Protein AF-A0A7S0GNH9-F1 (afdb_monomer)

Radius of gyration: 36.91 Å; Cα contacts (8 Å, |Δi|>4): 96; chains: 1; bounding box: 78×37×110 Å

Mean predicted aligned error: 8.33 Å

Foldseek 3Di:
DPDDDDDDDDDPDDDDDDDPDPDDDDDPDDDDPAQFPDDVVDGHCWGRDVPDIDGPDDDDDPDDDDPDDDDDPDDDDDPDDDDDPDDDDDPDDDDDPDDDDDPDPDDDDDDPDPDDDDDDDPPDDDDDDDDDDPAQFPDDPVCGRCWGVDPDPPDIDGPDDDDDPDDDDDPDPPDDDDDPDPDDDD

pLDDT: mean 91.94, std 5.38, range [63.66, 98.06]

Organism: Micromonas pusilla (NCBI:txid38833)

Secondary structure (DSSP, 8-state):
-PPPPP----SSS------SSS-----S----SSSEEEETTEEEEEEEETTEEEE-S----S----SS----SS----SS----SS----SS----SS-----STT------SSS------SSS----S----SSSEEEETTEEEEEE--SSTT--EESS----SS-----STT------SSS---

Sequence (186 aa):
TKPAAAITHSGGTSLSISSDGSGFVAVESVEFAGANIGISGDTNLMVLTSGVLTVDGKVASTTLETSGAATVATTLDVGGATNLTNTLDVSGATTLGSTVELLANAATVTHSGTTSLTISSTAGFVDVELVRFTDAKIGISGDPDMIDLGTTAGMVTVNGDLKATGDLTLTKPAAAITHSGATSLS

Solvent-accessible surface area (backbone atoms only — not comparable to full-atom values): 14165 Å² total; per-residue (Å²): 130,82,77,81,88,82,86,86,80,86,65,100,67,82,86,85,84,83,56,98,63,96,64,74,85,87,72,95,74,89,83,70,96,63,46,58,46,56,51,94,98,43,51,54,44,29,33,57,48,96,97,42,81,43,63,77,56,87,86,88,69,96,74,86,88,70,99,64,91,86,83,75,94,79,80,88,86,71,98,65,91,84,88,74,96,69,87,85,89,74,97,69,89,85,88,76,98,66,90,86,84,72,87,51,97,80,60,82,88,84,79,85,68,95,77,80,86,85,84,86,48,96,88,65,75,78,89,74,94,79,89,84,72,93,63,47,57,45,58,46,100,92,45,52,51,44,33,30,45,59,89,51,88,94,47,73,45,64,74,59,89,85,83,75,96,62,88,86,84,71,88,53,96,82,62,76,89,82,83,85,62,100,63,79,93,128

Structure (mmCIF, N/CA/C/O backbone):
data_AF-A0A7S0GNH9-F1
#
_entry.id   AF-A0A7S0GNH9-F1
#
loop_
_atom_site.group_PDB
_atom_site.id
_atom_site.type_symbol
_atom_site.label_atom_id
_atom_site.label_alt_id
_atom_site.label_comp_id
_atom_site.label_asym_id
_atom_site.label_entity_id
_atom_site.label_seq_id
_atom_site.pdbx_PDB_ins_code
_atom_site.Cartn_x
_atom_site.Cartn_y
_atom_site.Cartn_z
_atom_site.occupancy
_atom_site.B_iso_or_equiv
_atom_site.auth_seq_id
_atom_site.auth_comp_id
_atom_site.auth_asym_id
_atom_site.auth_atom_id
_atom_site.pdbx_PDB_model_num
ATOM 1 N N . THR A 1 1 ? -21.900 -23.050 56.129 1.00 63.66 1 THR A N 1
ATOM 2 C CA . THR A 1 1 ? -21.688 -21.730 55.498 1.00 63.66 1 THR A CA 1
ATOM 3 C C . THR A 1 1 ? -22.704 -20.769 56.078 1.00 63.66 1 THR A C 1
ATOM 5 O O . THR A 1 1 ? -23.854 -21.155 56.250 1.00 63.66 1 THR A O 1
ATOM 8 N N . LYS A 1 2 ? -22.296 -19.562 56.488 1.00 71.50 2 LYS A N 1
ATOM 9 C CA . LYS A 1 2 ? -23.263 -18.531 56.891 1.00 71.50 2 LYS A CA 1
ATOM 10 C C . LYS A 1 2 ? -24.043 -18.128 55.627 1.00 71.50 2 LYS A C 1
ATOM 12 O O . LYS A 1 2 ? -23.389 -17.933 54.603 1.00 71.50 2 LYS A O 1
ATOM 17 N N . PRO A 1 3 ? -25.383 -18.061 55.648 1.00 81.31 3 PRO A N 1
ATOM 18 C CA . PRO A 1 3 ? -26.147 -17.608 54.489 1.00 81.31 3 PRO A CA 1
ATOM 19 C C . PRO A 1 3 ? -25.706 -16.197 54.078 1.00 81.31 3 PRO A C 1
ATOM 21 O O . PRO A 1 3 ? -25.291 -15.404 54.929 1.00 81.31 3 PRO A O 1
ATOM 24 N N . ALA A 1 4 ? -25.778 -15.900 52.779 1.00 82.38 4 ALA A N 1
ATOM 25 C CA . ALA A 1 4 ? -25.508 -14.562 52.269 1.00 82.38 4 ALA A CA 1
ATOM 26 C C . ALA A 1 4 ? -26.434 -13.548 52.960 1.00 82.38 4 ALA A C 1
ATOM 28 O O . ALA A 1 4 ? -27.626 -13.808 53.144 1.00 82.38 4 ALA A O 1
ATOM 29 N N . ALA A 1 5 ? -25.890 -12.398 53.357 1.00 87.00 5 ALA A N 1
ATOM 30 C CA . ALA A 1 5 ? -26.719 -11.278 53.775 1.00 87.00 5 ALA A CA 1
ATOM 31 C C . ALA A 1 5 ? -27.439 -10.733 52.533 1.00 87.00 5 ALA A C 1
ATOM 33 O O . ALA A 1 5 ? -26.789 -10.424 51.537 1.00 87.00 5 ALA A O 1
ATOM 34 N N . ALA A 1 6 ? -28.767 -10.650 52.582 1.00 89.12 6 ALA A N 1
ATOM 35 C CA . ALA A 1 6 ? -29.571 -10.124 51.487 1.00 89.12 6 ALA A CA 1
ATOM 36 C C . ALA A 1 6 ? -29.917 -8.654 51.739 1.00 89.12 6 ALA A C 1
ATOM 38 O O . ALA A 1 6 ? -30.292 -8.273 52.849 1.00 89.12 6 ALA A O 1
ATOM 39 N N . ILE A 1 7 ? -29.834 -7.845 50.688 1.00 90.38 7 ILE A N 1
ATOM 40 C CA . ILE A 1 7 ? -30.388 -6.492 50.637 1.00 90.38 7 ILE A CA 1
ATOM 41 C C . ILE A 1 7 ? -31.513 -6.541 49.602 1.00 90.38 7 ILE A C 1
ATOM 43 O O . ILE A 1 7 ? -31.305 -7.012 48.487 1.00 90.38 7 ILE A O 1
ATOM 47 N N . THR A 1 8 ? -32.717 -6.101 49.964 1.00 90.19 8 THR A N 1
ATOM 48 C CA . THR A 1 8 ? -33.886 -6.114 49.070 1.00 90.19 8 THR A CA 1
ATOM 49 C C . THR A 1 8 ? -34.482 -4.716 48.989 1.00 90.19 8 THR A C 1
ATOM 51 O O . THR A 1 8 ? -34.781 -4.113 50.015 1.00 90.19 8 THR A O 1
ATOM 54 N N . HIS A 1 9 ? -34.670 -4.211 47.769 1.00 90.81 9 HIS A N 1
ATOM 55 C CA . HIS A 1 9 ? -35.368 -2.958 47.498 1.00 90.81 9 HIS A CA 1
ATOM 56 C C . HIS A 1 9 ? -36.641 -3.248 46.698 1.00 90.81 9 HIS A C 1
ATOM 58 O O . HIS A 1 9 ? -36.574 -3.843 45.626 1.00 90.81 9 HIS A O 1
ATOM 64 N N . SER A 1 10 ? -37.793 -2.827 47.219 1.00 92.75 10 SER A N 1
ATOM 65 C CA . SER A 1 10 ? -39.114 -3.024 46.604 1.00 92.75 10 SER A CA 1
ATOM 66 C C . SER A 1 10 ? -39.824 -1.709 46.258 1.00 92.75 10 SER A C 1
ATOM 68 O O . SER A 1 10 ? -41.004 -1.722 45.914 1.00 92.75 10 SER A O 1
ATOM 70 N N . GLY A 1 11 ? -39.145 -0.566 46.408 1.00 85.44 11 GLY A N 1
ATOM 71 C CA . GLY A 1 11 ? -39.682 0.741 46.031 1.00 85.44 11 GLY A CA 1
ATOM 72 C C . GLY A 1 11 ? -39.760 0.905 44.510 1.00 85.44 11 GLY A C 1
ATOM 73 O O . GLY A 1 11 ? -39.024 0.254 43.777 1.00 85.44 11 GLY A O 1
ATOM 74 N N . GLY A 1 12 ? -40.623 1.804 44.028 1.00 87.81 12 GLY A N 1
ATOM 75 C CA . GLY A 1 12 ? -40.810 2.068 42.589 1.00 87.81 12 GLY A CA 1
ATOM 76 C C . GLY A 1 12 ? -39.665 2.827 41.897 1.00 87.81 12 GLY A C 1
ATOM 77 O O . GLY A 1 12 ? -39.811 3.217 40.743 1.00 87.81 12 GLY A O 1
ATOM 78 N N . THR A 1 13 ? -38.558 3.077 42.600 1.00 86.62 13 THR A N 1
ATOM 79 C CA . THR A 1 13 ? -37.372 3.817 42.132 1.00 86.62 13 THR A CA 1
ATOM 80 C C . THR A 1 13 ? -36.110 2.942 42.213 1.00 86.62 13 THR A C 1
ATOM 82 O O . THR A 1 13 ? -36.195 1.722 42.339 1.00 86.62 13 THR A O 1
ATOM 85 N N . SER A 1 14 ? -34.922 3.547 42.156 1.00 87.44 14 SER A N 1
ATOM 86 C CA . SER A 1 14 ? -33.630 2.854 42.248 1.00 87.44 14 SER A CA 1
ATOM 87 C C . SER A 1 14 ? -33.202 2.567 43.693 1.00 87.44 14 SER A C 1
ATOM 89 O O . SER A 1 14 ? -33.485 3.356 44.594 1.00 87.44 14 SER A O 1
ATOM 91 N N . LEU A 1 15 ? -32.443 1.484 43.900 1.00 90.75 15 LEU A N 1
ATOM 92 C CA . LEU A 1 15 ? -31.616 1.309 45.097 1.00 90.75 15 LEU A CA 1
ATOM 93 C C . LEU A 1 15 ? -30.345 2.155 44.944 1.00 90.75 15 LEU A C 1
ATOM 95 O O . LEU A 1 15 ? -29.509 1.860 44.093 1.00 90.75 15 LEU A O 1
ATOM 99 N N . SER A 1 16 ? -30.194 3.187 45.769 1.00 88.62 16 SER A N 1
ATOM 100 C CA . SER A 1 16 ? -28.995 4.031 45.779 1.00 88.62 16 SER A CA 1
ATOM 101 C C . SER A 1 16 ? -27.996 3.542 46.825 1.00 88.62 16 SER A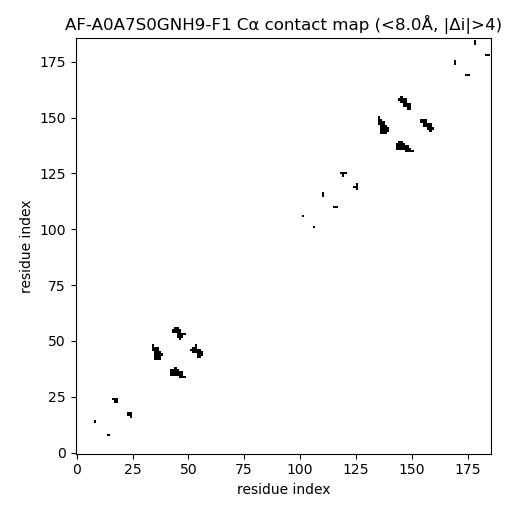 C 1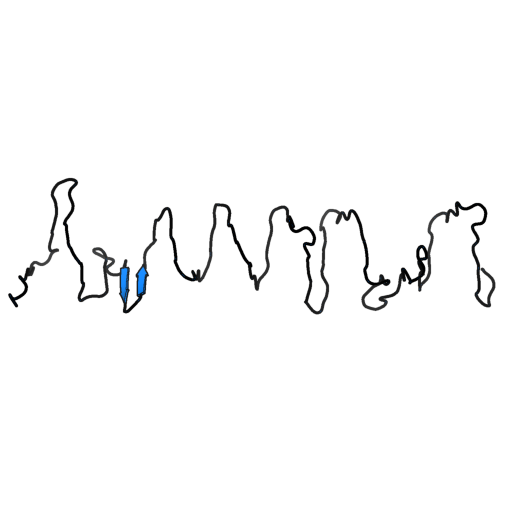
ATOM 103 O O . SER A 1 16 ? -28.330 3.436 48.004 1.00 88.62 16 SER A O 1
ATOM 105 N N . ILE A 1 17 ? -26.760 3.282 46.399 1.00 91.69 17 ILE A N 1
ATOM 106 C CA . ILE A 1 17 ? -25.613 2.999 47.270 1.00 91.69 17 ILE A CA 1
ATOM 107 C C . ILE A 1 17 ? -24.531 4.007 46.887 1.00 91.69 17 ILE A C 1
ATOM 109 O O . ILE A 1 17 ? -24.035 3.978 45.764 1.00 91.69 17 ILE A O 1
ATOM 113 N N . SER A 1 18 ? -24.202 4.931 47.788 1.00 91.31 18 SER A N 1
ATOM 114 C CA . SER A 1 18 ? -23.337 6.073 47.475 1.00 91.31 18 SER A CA 1
ATOM 115 C C . SER A 1 18 ? -22.344 6.380 48.592 1.00 91.31 18 SER A C 1
ATOM 117 O O . SER A 1 18 ? -22.653 6.202 49.768 1.00 91.31 18 SER A O 1
ATOM 119 N N . SER A 1 19 ? -21.183 6.915 48.208 1.00 92.81 19 SER A N 1
ATOM 120 C CA . SER A 1 19 ? -20.315 7.717 49.077 1.00 92.81 19 SER A CA 1
ATOM 121 C C . SER A 1 19 ? -20.619 9.196 48.809 1.00 92.81 19 SER A C 1
ATOM 123 O O . SER A 1 19 ? -20.814 9.579 47.660 1.00 92.81 19 SER A O 1
ATOM 125 N N . ASP A 1 20 ? -20.713 10.017 49.851 1.00 85.56 20 ASP A N 1
ATOM 126 C CA . ASP A 1 20 ? -21.167 11.417 49.815 1.00 85.56 20 ASP A CA 1
ATOM 127 C C . ASP A 1 20 ? -20.044 12.444 49.542 1.00 85.56 20 ASP A C 1
ATOM 129 O O . ASP A 1 20 ? -20.229 13.645 49.741 1.00 85.56 20 ASP A O 1
ATOM 133 N N . GLY A 1 21 ? -18.889 11.994 49.039 1.00 85.94 21 GLY A N 1
ATOM 134 C CA . GLY A 1 21 ? -17.726 12.835 48.735 1.00 85.94 21 GLY A CA 1
ATOM 135 C C . GLY A 1 21 ? -16.883 12.301 47.571 1.00 85.94 21 GLY A C 1
ATOM 136 O O . GLY A 1 21 ? -17.404 11.687 46.648 1.00 85.94 21 GLY A O 1
ATOM 137 N N . SER A 1 22 ? -15.559 12.502 47.609 1.00 87.62 22 SER A N 1
ATOM 138 C CA . SER A 1 22 ? -14.612 11.992 46.593 1.00 87.62 22 SER A CA 1
ATOM 139 C C . SER A 1 22 ? -14.227 10.511 46.773 1.00 87.62 22 SER A C 1
ATOM 141 O O . SER A 1 22 ? -13.237 10.058 46.200 1.00 87.62 22 SER A O 1
ATOM 143 N N . GLY A 1 23 ? -14.949 9.779 47.627 1.00 90.38 23 GLY A N 1
ATOM 144 C CA . GLY A 1 23 ? -14.724 8.362 47.915 1.00 90.38 23 GLY A CA 1
ATOM 145 C C . GLY A 1 23 ? -15.357 7.424 46.883 1.00 90.38 23 GLY A C 1
ATOM 146 O O . GLY A 1 23 ? -15.980 7.854 45.915 1.00 90.38 23 GLY A O 1
ATOM 147 N N . PHE A 1 24 ? -15.213 6.117 47.102 1.00 92.06 24 PHE A N 1
ATOM 148 C CA . PHE A 1 24 ? -15.783 5.070 46.251 1.00 92.06 24 PHE A CA 1
ATOM 149 C C . PHE A 1 24 ? -16.495 4.003 47.088 1.00 92.06 24 PHE A C 1
ATOM 151 O O . PHE A 1 24 ? -16.201 3.814 48.269 1.00 92.06 24 PHE A O 1
ATOM 158 N N . VAL A 1 25 ? -17.427 3.281 46.463 1.00 94.50 25 VAL A N 1
ATOM 159 C CA . VAL A 1 25 ? -18.000 2.057 47.034 1.00 94.50 25 VAL A CA 1
ATOM 160 C C . VAL A 1 25 ? -17.035 0.913 46.726 1.00 94.50 25 VAL A C 1
ATOM 162 O O . VAL A 1 25 ? -16.925 0.484 45.581 1.00 94.50 25 VAL A O 1
ATOM 165 N N . ALA A 1 26 ? -16.298 0.450 47.734 1.00 93.31 26 ALA A N 1
ATOM 166 C CA . ALA A 1 26 ? -15.366 -0.664 47.582 1.00 93.31 26 ALA A CA 1
ATOM 167 C C . ALA A 1 26 ? -16.118 -2.003 47.547 1.00 93.31 26 ALA A C 1
ATOM 169 O O . ALA A 1 26 ? -16.919 -2.292 48.438 1.00 93.31 26 ALA A O 1
ATOM 170 N N . VAL A 1 27 ? -15.832 -2.829 46.542 1.00 94.38 27 VAL A N 1
ATOM 171 C CA . VAL 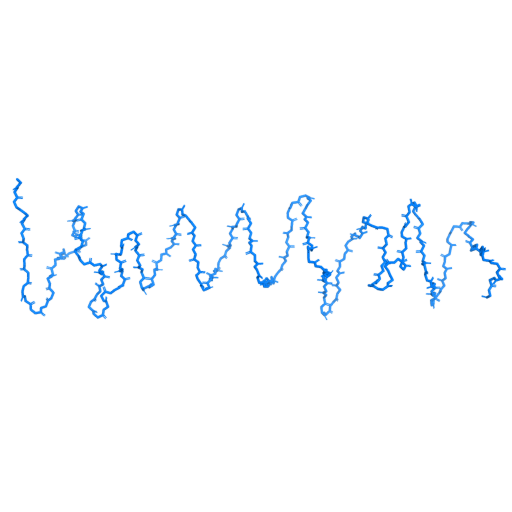A 1 27 ? -16.375 -4.183 46.380 1.00 94.38 27 VAL A CA 1
ATOM 172 C C . VAL A 1 27 ? -15.254 -5.115 45.930 1.00 94.38 27 VAL A C 1
ATOM 174 O O . VAL A 1 27 ? -14.460 -4.745 45.072 1.00 94.38 27 VAL A O 1
ATOM 177 N N . GLU A 1 28 ? -15.175 -6.307 46.521 1.00 94.69 28 GLU A N 1
ATOM 178 C CA . GLU A 1 28 ? -14.128 -7.288 46.192 1.00 94.69 28 GLU A CA 1
ATOM 179 C C . GLU A 1 28 ? -14.340 -7.875 44.793 1.00 94.69 28 GLU A C 1
ATOM 181 O O . GLU A 1 28 ? -13.439 -7.948 43.964 1.00 94.69 28 GLU A O 1
ATOM 186 N N . SER A 1 29 ? -15.564 -8.314 44.520 1.00 92.38 29 SER A N 1
ATOM 187 C CA . SER A 1 29 ? -15.962 -8.876 43.238 1.00 92.38 29 SER A CA 1
ATOM 188 C C . SER A 1 29 ? -17.409 -8.512 42.973 1.00 92.38 29 SER A C 1
ATOM 190 O O . SER A 1 29 ? -18.233 -8.484 43.890 1.00 92.38 29 SER A O 1
ATOM 192 N N . VAL A 1 30 ? -17.704 -8.221 41.711 1.00 91.81 30 VAL A N 1
ATOM 193 C CA . VAL A 1 30 ? -19.057 -7.936 41.251 1.00 91.81 30 VAL A CA 1
ATOM 194 C C . VAL A 1 30 ? -19.478 -9.070 40.337 1.00 91.81 30 VAL A C 1
ATOM 196 O O . VAL A 1 30 ? -18.839 -9.326 39.321 1.00 91.81 30 VAL A O 1
ATOM 199 N N . GLU A 1 31 ? -20.558 -9.739 40.711 1.00 90.56 31 GLU A N 1
ATOM 200 C CA . GLU A 1 31 ? -21.196 -10.771 39.908 1.00 90.56 31 GLU A CA 1
ATOM 201 C C . GLU A 1 31 ? -22.653 -10.367 39.699 1.00 90.56 31 GLU A C 1
ATOM 203 O O . GLU A 1 31 ? -23.375 -10.064 40.653 1.00 90.56 31 GLU A O 1
ATOM 208 N N . PHE A 1 32 ? -23.076 -10.331 38.440 1.00 89.12 32 PHE A N 1
ATOM 209 C CA . PHE A 1 32 ? -24.450 -10.032 38.070 1.00 89.12 32 PHE A CA 1
ATOM 210 C C . PHE A 1 32 ? -25.140 -11.322 37.634 1.00 89.12 32 PHE A C 1
ATOM 212 O O . PHE A 1 32 ? -24.602 -12.084 36.838 1.00 89.12 32 PHE A O 1
ATOM 219 N N . ALA A 1 33 ? -26.360 -11.548 38.123 1.00 87.50 33 ALA A N 1
ATOM 220 C CA . ALA A 1 33 ? -27.209 -12.622 37.604 1.00 87.50 33 ALA A CA 1
ATOM 221 C C . ALA A 1 33 ? -27.772 -12.288 36.208 1.00 87.50 33 ALA A C 1
ATOM 223 O O . ALA A 1 33 ? -28.089 -13.185 35.431 1.00 87.50 33 ALA A O 1
ATOM 224 N N . GLY A 1 34 ? -27.920 -10.994 35.904 1.00 90.94 34 GLY A N 1
ATOM 225 C CA . GLY A 1 34 ? -28.263 -10.496 34.574 1.00 90.94 34 GLY A CA 1
ATOM 226 C C . GLY A 1 34 ? -27.015 -10.193 33.744 1.00 90.94 34 GLY A C 1
ATOM 227 O O . GLY A 1 34 ? -25.940 -9.976 34.293 1.00 90.94 34 GLY A O 1
ATOM 228 N N . ALA A 1 35 ? -27.166 -10.141 32.421 1.00 93.00 35 ALA A N 1
ATOM 229 C CA . ALA A 1 35 ? -26.053 -9.872 31.508 1.00 93.00 35 ALA A CA 1
ATOM 230 C C . ALA A 1 35 ? -25.762 -8.373 31.327 1.00 93.00 35 ALA A C 1
ATOM 232 O O . ALA A 1 35 ? -24.691 -8.000 30.867 1.00 93.00 35 ALA A O 1
ATOM 233 N N . ASN A 1 36 ? -26.720 -7.506 31.637 1.00 93.69 36 ASN A N 1
ATOM 234 C CA . ASN A 1 36 ? -26.729 -6.130 31.159 1.00 93.69 36 ASN A CA 1
ATOM 235 C C . ASN A 1 36 ? -26.265 -5.160 32.251 1.00 93.69 36 ASN A C 1
ATOM 237 O O . ASN A 1 36 ? -26.768 -5.193 33.376 1.00 93.69 36 ASN A O 1
ATOM 241 N N . ILE A 1 37 ? -25.330 -4.276 31.905 1.00 93.50 37 ILE A N 1
ATOM 242 C CA . ILE A 1 37 ? -24.935 -3.118 32.710 1.00 93.50 37 ILE A CA 1
ATOM 243 C C . ILE A 1 37 ? -25.268 -1.876 31.887 1.00 93.50 37 ILE A C 1
ATOM 245 O O . ILE A 1 37 ? -24.799 -1.721 30.758 1.00 93.50 37 ILE A O 1
ATOM 249 N N . GLY A 1 38 ? -26.053 -0.971 32.463 1.00 92.56 38 GLY A N 1
ATOM 250 C CA . GLY A 1 38 ? -26.489 0.236 31.777 1.00 92.56 38 GLY A CA 1
ATOM 251 C C . GLY A 1 38 ? -27.021 1.305 32.720 1.00 92.56 38 GLY A C 1
ATOM 252 O O . GLY A 1 38 ? -26.847 1.239 33.938 1.00 92.56 38 GLY A O 1
ATOM 253 N N . ILE A 1 39 ? -27.671 2.302 32.134 1.00 92.06 39 ILE A N 1
ATOM 254 C CA . ILE A 1 39 ? -28.297 3.438 32.810 1.00 92.06 39 ILE A CA 1
ATOM 255 C C . ILE A 1 39 ? -29.815 3.420 32.595 1.00 92.06 39 ILE A C 1
ATOM 257 O O . ILE A 1 39 ? -30.352 2.643 31.805 1.00 92.06 39 ILE A O 1
ATOM 261 N N . SER A 1 40 ? -30.534 4.299 33.295 1.00 88.94 40 SER A N 1
ATOM 262 C CA . SER A 1 40 ? -31.965 4.491 33.037 1.00 88.94 40 SER A CA 1
ATOM 263 C C . SER A 1 40 ? -32.190 4.901 31.577 1.00 88.94 40 SER A C 1
ATOM 265 O O . SER A 1 40 ? -31.61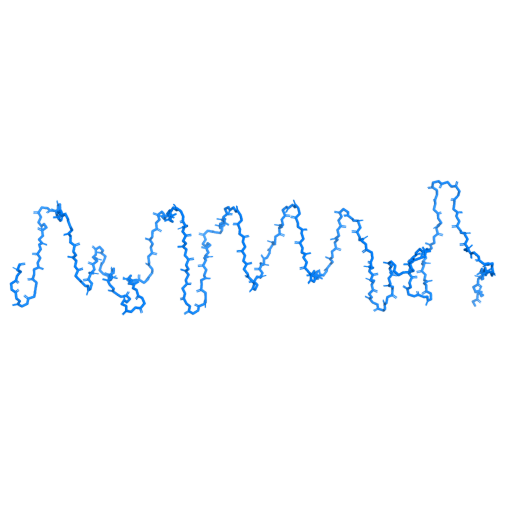7 5.888 31.121 1.00 88.94 40 SER A O 1
ATOM 267 N N . GLY A 1 41 ? -33.013 4.142 30.852 1.00 88.88 41 GLY A N 1
ATOM 268 C CA . GLY A 1 41 ? -33.309 4.361 29.431 1.00 88.88 41 GLY A CA 1
ATOM 269 C C . GLY A 1 41 ? -32.378 3.640 28.450 1.00 88.88 41 GLY A C 1
ATOM 270 O O . GLY A 1 41 ? -32.764 3.469 27.299 1.00 88.88 41 GLY A O 1
ATOM 271 N N . ASP A 1 42 ? -31.218 3.158 28.902 1.00 92.06 42 ASP A N 1
ATOM 272 C CA . ASP A 1 42 ? -30.298 2.340 28.105 1.00 92.06 42 ASP A CA 1
ATOM 273 C C . ASP A 1 42 ? -29.636 1.284 28.993 1.00 92.06 42 ASP A C 1
ATOM 275 O O . ASP A 1 42 ? -28.596 1.504 29.618 1.00 92.06 42 ASP A O 1
ATOM 279 N N . THR A 1 43 ? -30.275 0.123 29.086 1.00 90.69 43 THR A N 1
ATOM 280 C CA . THR A 1 43 ? -29.829 -0.955 29.969 1.00 90.69 43 THR A CA 1
ATOM 281 C C . THR A 1 43 ? -28.649 -1.743 29.409 1.00 90.69 43 THR A C 1
ATOM 283 O O . THR A 1 43 ? -28.076 -2.527 30.156 1.00 90.69 43 THR A O 1
ATOM 286 N N . ASN A 1 44 ? -28.284 -1.563 28.133 1.00 92.25 44 ASN A N 1
ATOM 287 C CA . ASN A 1 44 ? -27.422 -2.493 27.394 1.00 92.25 44 ASN A CA 1
ATOM 288 C C . ASN A 1 44 ? -26.073 -1.896 26.977 1.00 92.25 44 ASN A C 1
ATOM 290 O O . ASN A 1 44 ? -25.391 -2.478 26.142 1.00 92.25 44 ASN A O 1
ATOM 294 N N . LEU A 1 45 ? -25.646 -0.785 27.588 1.00 93.81 45 LEU A N 1
ATOM 295 C CA . LEU A 1 45 ? -24.338 -0.169 27.319 1.00 93.81 45 LEU A CA 1
ATOM 296 C C . LEU A 1 45 ? -23.186 -1.184 27.337 1.00 93.81 45 LEU A C 1
ATOM 298 O O . LEU A 1 45 ? -22.281 -1.108 26.502 1.00 93.81 45 LEU A O 1
ATOM 302 N N . MET A 1 46 ? -23.236 -2.134 28.274 1.00 95.25 46 MET A N 1
ATOM 303 C CA . MET A 1 46 ? -22.391 -3.321 28.298 1.00 95.25 46 MET A CA 1
ATOM 304 C C . MET A 1 46 ? -23.240 -4.584 28.453 1.00 95.25 46 MET A C 1
ATOM 306 O O . MET A 1 46 ? -24.139 -4.642 29.297 1.00 95.25 46 MET A O 1
ATOM 310 N N . VAL A 1 47 ? -22.898 -5.627 27.695 1.00 94.19 47 VAL A N 1
ATOM 311 C CA . VAL A 1 47 ? -23.523 -6.951 27.799 1.00 94.19 47 VAL A CA 1
ATOM 312 C C . VAL A 1 47 ? -22.461 -8.015 28.069 1.00 94.19 47 VAL A C 1
ATOM 314 O O . VAL A 1 47 ? -21.568 -8.256 27.256 1.00 94.19 47 VAL A O 1
ATOM 317 N N . LEU A 1 48 ? -22.583 -8.666 29.221 1.00 92.69 48 LEU A N 1
ATOM 318 C CA . LEU A 1 48 ? -21.765 -9.770 29.708 1.00 92.69 48 LEU A CA 1
ATOM 319 C C . LEU A 1 48 ? -22.373 -11.095 29.238 1.00 92.69 48 LEU A C 1
ATOM 321 O O . LEU A 1 48 ? -23.138 -11.744 29.951 1.00 92.69 48 LEU A O 1
ATOM 325 N N . THR A 1 49 ? -22.061 -11.490 28.007 1.00 87.12 49 THR A N 1
ATOM 326 C CA . THR A 1 49 ? -22.402 -12.831 27.506 1.00 87.12 49 THR A CA 1
ATOM 327 C C . THR A 1 49 ? -21.258 -13.799 27.795 1.00 87.12 49 THR A C 1
ATOM 329 O O . THR A 1 49 ? -20.144 -13.388 28.116 1.00 87.12 49 THR A O 1
ATOM 332 N N . SER A 1 50 ? -21.525 -15.108 27.741 1.00 83.25 50 SER A N 1
ATOM 333 C CA . SER A 1 50 ? -20.512 -16.124 28.055 1.00 83.25 50 SER A CA 1
ATOM 334 C C . SER A 1 50 ? -19.249 -15.926 27.205 1.00 83.25 50 SER A C 1
ATOM 336 O O . SER A 1 50 ? -19.272 -16.118 25.992 1.00 83.25 50 SER A O 1
ATOM 338 N N . GLY A 1 51 ? -18.156 -15.511 27.855 1.00 85.06 51 GLY A N 1
ATOM 339 C CA . GLY A 1 51 ? -16.848 -15.296 27.232 1.00 85.06 51 GLY A CA 1
ATOM 340 C C . GLY A 1 51 ? -16.684 -13.998 26.432 1.00 85.06 51 GLY A C 1
ATOM 341 O O . GLY A 1 51 ? -15.604 -13.787 25.886 1.00 85.06 51 GLY A O 1
ATOM 342 N N . VAL A 1 52 ? -17.701 -13.128 26.358 1.00 90.94 52 VAL A N 1
ATOM 343 C CA . VAL A 1 52 ? -17.654 -11.892 25.560 1.00 90.94 52 VAL A CA 1
ATOM 344 C C . VAL A 1 52 ? -18.268 -10.722 26.324 1.00 90.94 52 VAL A C 1
ATOM 346 O O . VAL A 1 52 ? -19.413 -10.771 26.774 1.00 90.94 52 VAL A O 1
ATOM 349 N N . LEU A 1 53 ? -17.512 -9.628 26.401 1.00 93.50 53 LEU A N 1
ATOM 350 C CA . LEU A 1 53 ? -18.040 -8.317 26.747 1.00 93.50 53 LEU A CA 1
ATOM 351 C C . LEU A 1 53 ? -18.409 -7.587 25.454 1.00 93.50 53 LEU A C 1
ATOM 353 O O . LEU A 1 53 ? -17.532 -7.257 24.658 1.00 93.50 53 LEU A O 1
ATOM 357 N N . THR A 1 54 ? -19.696 -7.316 25.262 1.00 94.06 54 THR A N 1
ATOM 358 C CA . THR A 1 54 ? -20.161 -6.407 24.207 1.00 94.06 54 THR A CA 1
ATOM 359 C C . THR A 1 54 ? -20.272 -5.004 24.783 1.00 94.06 54 THR A C 1
ATOM 361 O O . THR A 1 54 ? -20.750 -4.844 25.906 1.00 94.06 54 THR A O 1
ATOM 364 N N . VAL A 1 55 ? -19.833 -4.002 24.026 1.00 94.81 55 VAL A N 1
ATOM 365 C CA . VAL A 1 55 ? -20.039 -2.588 24.347 1.00 94.81 55 VAL A CA 1
ATOM 366 C C . VAL A 1 55 ? -20.852 -1.980 23.212 1.00 94.81 55 VAL A C 1
ATOM 368 O O . VAL A 1 55 ? -20.317 -1.762 22.128 1.00 94.81 55 VAL A O 1
ATOM 371 N N . ASP A 1 56 ? -22.136 -1.724 23.459 1.00 90.56 56 ASP A N 1
ATOM 372 C CA . ASP A 1 56 ? -23.048 -1.143 22.460 1.00 90.56 56 ASP A CA 1
ATOM 373 C C . ASP A 1 56 ? -22.819 0.375 22.301 1.00 90.56 56 ASP A C 1
ATOM 375 O O . ASP A 1 56 ? -23.215 0.988 21.308 1.00 90.56 56 ASP A O 1
ATOM 379 N N . GLY A 1 57 ? -22.145 0.991 23.280 1.00 86.56 57 GLY A N 1
ATOM 380 C CA . GLY A 1 57 ? -21.778 2.405 23.286 1.00 86.56 57 GLY A CA 1
ATOM 381 C C . GLY A 1 57 ? -20.411 2.731 22.664 1.00 86.56 57 GLY A C 1
ATOM 382 O O . GLY A 1 57 ? -19.693 1.894 22.121 1.00 86.56 57 GLY A O 1
ATOM 383 N N . LYS A 1 58 ? -20.007 4.002 22.781 1.00 90.81 58 LYS A N 1
ATOM 384 C CA . LYS A 1 58 ? -18.659 4.467 22.420 1.00 90.81 58 LYS A CA 1
ATOM 385 C C . LYS A 1 58 ? -17.678 4.170 23.558 1.00 90.81 58 LYS A C 1
ATOM 387 O O . LYS A 1 58 ? -17.865 4.651 24.671 1.00 90.81 58 LYS A O 1
ATOM 392 N N . VAL A 1 59 ? -16.575 3.490 23.251 1.00 93.50 59 VAL A N 1
ATOM 393 C CA . VAL A 1 59 ? -15.412 3.413 24.148 1.00 93.50 59 VAL A CA 1
ATOM 394 C C . VAL A 1 59 ? -14.537 4.646 23.924 1.00 93.50 59 VAL A C 1
ATOM 396 O O . VAL A 1 59 ? -13.906 4.782 22.876 1.00 93.50 59 VAL A O 1
ATOM 399 N N . ALA A 1 60 ? -14.514 5.563 24.889 1.00 93.94 60 ALA A N 1
ATOM 400 C CA . ALA A 1 60 ? -13.558 6.666 24.918 1.00 93.94 60 ALA A CA 1
ATOM 401 C C . ALA A 1 60 ? -12.339 6.233 25.739 1.00 93.94 60 ALA A C 1
ATOM 403 O O . ALA A 1 60 ? -12.432 6.089 26.956 1.00 93.94 60 ALA A O 1
ATOM 404 N N . SER A 1 61 ? -11.208 6.003 25.074 1.00 91.94 61 SER A N 1
ATOM 405 C CA . SER A 1 61 ? -9.947 5.646 25.726 1.00 91.94 61 SER A CA 1
ATOM 406 C C . SER A 1 61 ? -8.779 6.378 25.075 1.00 91.94 61 SER A C 1
ATOM 408 O O . SER A 1 61 ? -8.834 6.707 23.891 1.00 91.94 61 SER A O 1
ATOM 410 N N . THR A 1 62 ? -7.716 6.621 25.840 1.00 93.88 62 THR A N 1
ATOM 411 C CA . THR A 1 62 ? -6.431 7.096 25.305 1.00 93.88 62 THR A CA 1
ATOM 412 C C . THR A 1 62 ? -5.640 5.958 24.664 1.00 93.88 62 THR A C 1
ATOM 414 O O . THR A 1 62 ? -4.964 6.173 23.662 1.00 93.88 62 THR A O 1
ATOM 417 N N . THR A 1 63 ? -5.746 4.748 25.221 1.00 93.75 63 THR A N 1
ATOM 418 C CA . THR A 1 63 ? -5.119 3.525 24.709 1.00 93.75 63 THR A CA 1
ATOM 419 C C . THR A 1 63 ? -6.103 2.358 24.764 1.00 93.75 63 THR A C 1
ATOM 421 O O . THR A 1 63 ? -6.868 2.201 25.716 1.00 93.75 63 THR A O 1
ATOM 424 N N . LEU A 1 64 ? -6.108 1.526 23.727 1.00 94.31 64 LEU A N 1
ATOM 425 C CA . LEU A 1 64 ? -6.844 0.266 23.716 1.00 94.31 64 LEU A CA 1
ATOM 426 C C . LEU A 1 64 ? -5.875 -0.827 23.284 1.00 94.31 64 LEU A C 1
ATOM 428 O O . LEU A 1 64 ? -5.510 -0.919 22.115 1.00 94.31 64 LEU A O 1
ATOM 432 N N . GLU A 1 65 ? -5.427 -1.621 24.247 1.00 95.31 65 GLU A N 1
ATOM 433 C CA . GLU A 1 65 ? -4.525 -2.740 24.000 1.00 95.31 65 GLU A CA 1
ATOM 434 C C . GLU A 1 65 ? -5.335 -4.025 23.838 1.00 95.31 65 GLU A C 1
ATOM 436 O O . GLU A 1 65 ? -6.269 -4.296 24.594 1.00 95.31 65 GLU A O 1
ATOM 441 N N . THR A 1 66 ? -4.966 -4.833 22.848 1.00 94.62 66 THR A N 1
ATOM 442 C CA . THR A 1 66 ? -5.519 -6.175 22.655 1.00 94.62 66 THR A CA 1
ATOM 443 C C . THR A 1 66 ? -4.359 -7.158 22.634 1.00 94.62 66 THR A C 1
ATOM 445 O O . THR A 1 66 ? -3.348 -6.920 21.981 1.00 94.62 66 THR A O 1
ATOM 448 N N . SER A 1 67 ? -4.469 -8.250 23.388 1.00 93.44 67 SER A N 1
ATOM 449 C CA . SER A 1 67 ? -3.439 -9.298 23.432 1.00 93.44 67 SER A CA 1
ATOM 450 C C . SER A 1 67 ? -3.523 -10.271 22.251 1.00 93.44 67 SER A C 1
ATOM 452 O O . SER A 1 67 ? -2.620 -11.082 22.056 1.00 93.44 67 SER A O 1
ATOM 454 N N . GLY A 1 68 ? -4.612 -10.206 21.480 1.00 92.56 68 GLY A N 1
ATOM 455 C CA . GLY A 1 68 ? -4.875 -11.034 20.308 1.00 92.56 68 GLY A CA 1
ATOM 456 C C . GLY A 1 68 ? -5.181 -10.202 19.064 1.00 92.56 68 GLY A C 1
ATOM 457 O O . GLY A 1 68 ? -4.892 -9.011 19.003 1.00 92.56 68 GLY A O 1
ATOM 458 N N . ALA A 1 69 ? -5.778 -10.840 18.059 1.00 92.81 69 ALA A N 1
ATOM 459 C CA . ALA A 1 69 ? -6.181 -10.159 16.836 1.00 92.81 69 ALA A CA 1
ATOM 460 C C . ALA A 1 69 ? -7.338 -9.181 17.095 1.00 92.81 69 ALA A C 1
ATOM 462 O O . ALA A 1 69 ? -8.337 -9.538 17.721 1.00 92.81 69 ALA A O 1
ATOM 463 N N . ALA A 1 70 ? -7.230 -7.972 16.548 1.00 95.12 70 ALA A N 1
ATOM 464 C CA . ALA A 1 70 ? -8.330 -7.022 16.474 1.00 95.12 70 ALA A CA 1
ATOM 465 C C . ALA A 1 70 ? -9.012 -7.138 15.105 1.00 95.12 70 ALA A C 1
ATOM 467 O O . ALA A 1 70 ? -8.347 -7.136 14.071 1.00 95.12 70 ALA A O 1
ATOM 468 N N . THR A 1 71 ? -10.342 -7.224 15.090 1.00 95.56 71 THR A N 1
ATOM 469 C CA . THR A 1 71 ? -11.142 -7.156 13.859 1.00 95.56 71 THR A CA 1
ATOM 470 C C . THR A 1 71 ? -11.953 -5.868 13.870 1.00 95.56 71 THR A C 1
ATOM 472 O O . THR A 1 71 ? -12.745 -5.647 14.782 1.00 95.56 71 THR A O 1
ATOM 475 N N . VAL A 1 72 ? -11.775 -5.030 12.848 1.00 94.56 72 VAL A N 1
ATOM 476 C CA . VAL A 1 72 ? -12.572 -3.815 12.631 1.00 94.56 72 VAL A CA 1
ATOM 477 C C . VAL A 1 72 ? -13.459 -4.060 11.416 1.00 94.56 72 VAL A C 1
ATOM 479 O O . VAL A 1 72 ? -12.967 -4.148 10.298 1.00 94.56 72 VAL A O 1
ATOM 482 N N . ALA A 1 73 ? -14.763 -4.224 11.639 1.00 93.94 73 ALA A N 1
ATOM 483 C CA . ALA A 1 73 ? -15.685 -4.700 10.603 1.00 93.94 73 ALA A CA 1
ATOM 484 C C . ALA A 1 73 ? -15.999 -3.669 9.505 1.00 93.94 73 ALA A C 1
ATOM 486 O O . ALA A 1 73 ? -16.491 -4.042 8.442 1.00 93.94 73 ALA A O 1
ATOM 487 N N . THR A 1 74 ? -15.772 -2.381 9.771 1.00 94.44 74 THR A N 1
ATOM 488 C CA . THR A 1 74 ? -16.116 -1.293 8.850 1.00 94.44 74 THR A CA 1
ATOM 489 C C . THR A 1 74 ? -14.884 -0.465 8.506 1.00 94.44 74 THR A C 1
ATOM 491 O O . THR A 1 74 ? -14.113 -0.836 7.628 1.00 94.44 74 THR A O 1
ATOM 494 N N . THR A 1 75 ? -14.680 0.643 9.209 1.00 94.69 75 THR A N 1
ATOM 495 C CA . THR A 1 75 ? -13.643 1.623 8.915 1.00 94.69 75 THR A CA 1
ATOM 496 C C . THR A 1 75 ? -12.712 1.745 10.105 1.00 94.69 75 THR A C 1
ATOM 498 O O . THR A 1 75 ? -13.157 1.911 11.241 1.00 94.69 75 THR A O 1
ATOM 501 N N . LEU A 1 76 ? -11.415 1.719 9.820 1.00 95.44 76 LEU A N 1
ATOM 502 C CA . LEU A 1 76 ? -10.380 2.167 10.733 1.00 95.44 76 LEU A CA 1
ATOM 503 C C . LEU A 1 76 ? -9.929 3.559 10.283 1.00 95.44 76 LEU A C 1
ATOM 505 O O . LEU A 1 76 ? -9.319 3.697 9.227 1.00 95.44 76 LEU A O 1
ATOM 509 N N . ASP A 1 77 ? -10.256 4.577 11.072 1.00 95.62 77 ASP A N 1
ATOM 510 C CA . ASP A 1 77 ? -9.737 5.933 10.892 1.00 95.62 77 ASP A CA 1
ATOM 511 C C . ASP A 1 77 ? -8.559 6.145 11.849 1.00 95.62 77 ASP A C 1
AT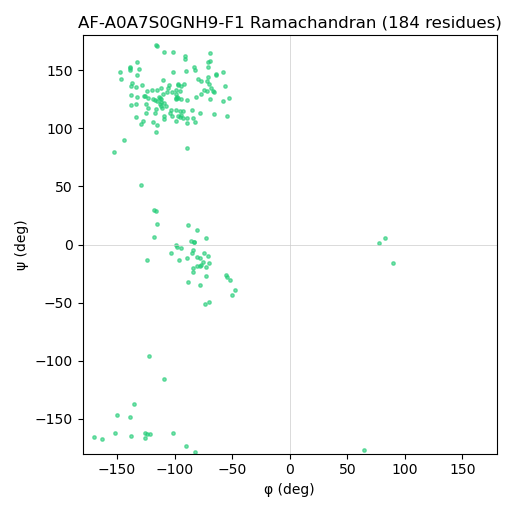OM 513 O O . ASP A 1 77 ? -8.673 5.884 13.050 1.00 95.62 77 ASP A O 1
ATOM 517 N N . VAL A 1 78 ? -7.419 6.585 11.318 1.00 95.56 78 VAL A N 1
ATOM 518 C CA . VAL A 1 78 ? -6.189 6.802 12.085 1.00 95.56 78 VAL A CA 1
ATOM 519 C C . VAL A 1 78 ? -5.702 8.217 11.816 1.00 95.56 78 VAL A C 1
ATOM 521 O O . VAL A 1 78 ? -5.145 8.510 10.764 1.00 95.56 78 VAL A O 1
ATOM 524 N N . GLY A 1 79 ? -5.876 9.101 12.799 1.00 92.81 79 GLY A N 1
ATOM 525 C CA . GLY A 1 79 ? -5.418 10.491 12.696 1.00 92.81 79 GLY A CA 1
ATOM 526 C C . GLY A 1 79 ? -3.900 10.676 12.830 1.00 92.81 79 GLY A C 1
ATOM 527 O O . GLY A 1 79 ? -3.406 11.789 12.669 1.00 92.81 79 GLY A O 1
ATOM 528 N N . GLY A 1 80 ? -3.162 9.613 13.162 1.00 93.19 80 GLY A N 1
ATOM 529 C CA . GLY A 1 80 ? -1.713 9.622 13.368 1.00 93.19 80 GLY A CA 1
ATOM 530 C C . GLY A 1 80 ? -0.975 8.584 12.519 1.00 93.19 80 GLY A C 1
ATOM 531 O O . GLY A 1 80 ? -1.522 8.001 11.587 1.00 93.19 80 GLY A O 1
ATOM 532 N N . ALA A 1 81 ? 0.292 8.341 12.855 1.00 93.00 81 ALA A N 1
ATOM 533 C CA . ALA A 1 81 ? 1.090 7.317 12.190 1.00 93.00 81 ALA A CA 1
ATOM 534 C C . ALA A 1 81 ? 0.620 5.902 12.567 1.00 93.00 81 ALA A C 1
ATOM 536 O O . ALA A 1 81 ? 0.270 5.636 13.716 1.00 93.00 81 ALA A O 1
ATOM 537 N N . THR A 1 82 ? 0.686 4.983 11.605 1.00 95.88 82 THR A N 1
ATOM 538 C CA . THR A 1 82 ? 0.504 3.544 11.829 1.00 95.88 82 THR A CA 1
ATOM 539 C C . THR A 1 82 ? 1.846 2.851 11.636 1.00 95.88 82 THR A C 1
ATOM 541 O O . THR A 1 82 ? 2.499 3.067 10.618 1.00 95.88 82 THR A O 1
ATOM 544 N N . ASN A 1 83 ? 2.262 2.019 12.592 1.00 94.56 83 ASN A N 1
ATOM 545 C CA . ASN A 1 83 ? 3.464 1.197 12.466 1.00 94.56 83 ASN A CA 1
ATOM 546 C C . ASN A 1 83 ? 3.068 -0.280 12.376 1.00 94.56 83 ASN A C 1
ATOM 548 O O . ASN A 1 83 ? 2.471 -0.817 13.309 1.00 94.56 83 ASN A O 1
ATOM 552 N N . LEU A 1 84 ? 3.410 -0.928 11.265 1.00 94.12 84 LEU A N 1
ATOM 553 C CA . LEU A 1 84 ? 3.222 -2.361 11.058 1.00 94.12 84 LEU A CA 1
ATOM 554 C C . LEU A 1 84 ? 4.600 -3.014 11.043 1.00 94.12 84 LEU A C 1
ATOM 556 O O . LEU A 1 84 ? 5.426 -2.724 10.185 1.00 94.12 84 LEU A O 1
ATOM 560 N N . THR A 1 85 ? 4.854 -3.899 12.002 1.00 92.88 85 THR A N 1
ATOM 561 C CA . THR A 1 85 ? 6.150 -4.586 12.137 1.00 92.88 85 THR A CA 1
ATOM 562 C C . THR A 1 85 ? 6.276 -5.817 11.242 1.00 92.88 85 THR A C 1
ATOM 564 O O . THR A 1 85 ? 7.330 -6.449 11.208 1.00 92.88 85 THR A O 1
ATOM 567 N N . ASN A 1 86 ? 5.201 -6.172 10.541 1.00 93.88 86 ASN A N 1
ATOM 568 C CA . ASN A 1 86 ? 5.136 -7.308 9.638 1.00 93.88 86 ASN A CA 1
ATOM 569 C C . ASN A 1 86 ? 4.431 -6.882 8.337 1.00 93.88 86 ASN A C 1
ATOM 571 O O . ASN A 1 86 ? 4.694 -5.805 7.809 1.00 93.88 86 ASN A O 1
ATOM 575 N N . THR A 1 87 ? 3.534 -7.706 7.807 1.00 95.00 87 THR A N 1
ATOM 576 C CA . THR A 1 87 ? 2.886 -7.491 6.513 1.00 95.00 87 THR A CA 1
ATOM 577 C C . THR A 1 87 ? 1.595 -6.685 6.619 1.00 95.00 87 THR A C 1
ATOM 579 O O . THR A 1 87 ? 0.843 -6.824 7.584 1.00 95.00 87 THR A O 1
ATOM 582 N N . LEU A 1 88 ? 1.298 -5.929 5.564 1.00 96.00 88 LEU A N 1
ATOM 583 C CA . LEU A 1 88 ? -0.031 -5.406 5.268 1.00 96.00 88 LEU A CA 1
ATOM 584 C C . LEU A 1 88 ? -0.592 -6.180 4.071 1.00 96.00 88 LEU A C 1
ATOM 586 O O . LEU A 1 88 ? 0.007 -6.149 2.998 1.00 96.00 8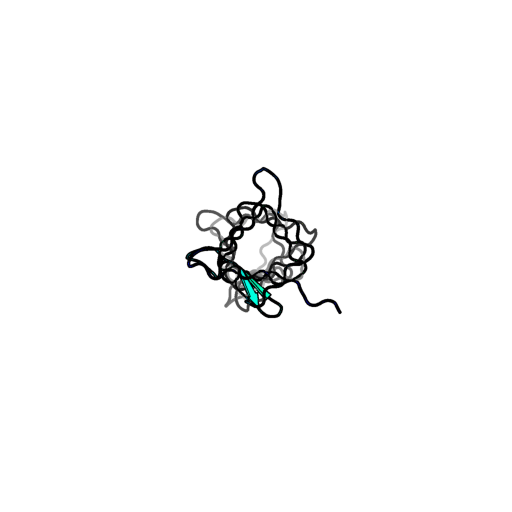8 LEU A O 1
ATOM 590 N N . ASP A 1 89 ? -1.719 -6.862 4.258 1.00 96.44 89 ASP A N 1
ATOM 591 C CA . ASP A 1 89 ? -2.471 -7.481 3.165 1.00 96.44 89 ASP A CA 1
ATOM 592 C C . ASP A 1 89 ? -3.640 -6.571 2.769 1.00 96.44 89 ASP A C 1
ATOM 594 O O . ASP A 1 89 ? -4.396 -6.112 3.629 1.00 96.44 89 ASP A O 1
ATOM 598 N N . VAL A 1 90 ? -3.769 -6.283 1.473 1.00 96.31 90 VAL A N 1
ATOM 599 C CA . VAL A 1 90 ? -4.813 -5.415 0.917 1.00 96.31 90 VAL A CA 1
ATOM 600 C C . VAL A 1 90 ? -5.418 -6.104 -0.298 1.00 96.31 90 VAL A C 1
ATOM 602 O O . VAL A 1 90 ? -4.792 -6.203 -1.349 1.00 96.31 90 VAL A O 1
ATOM 605 N N . SER A 1 91 ? -6.663 -6.555 -0.165 1.00 94.44 91 SER A N 1
ATOM 606 C CA . SER A 1 91 ? -7.412 -7.191 -1.257 1.00 94.44 91 SER A CA 1
ATOM 607 C C . SER A 1 91 ? -8.034 -6.190 -2.237 1.00 94.44 91 SER A C 1
ATOM 609 O O . SER A 1 91 ? -8.418 -6.558 -3.346 1.00 94.44 91 SER A O 1
ATOM 611 N N . GLY A 1 92 ? -8.172 -4.933 -1.810 1.00 94.31 92 GLY A N 1
ATOM 612 C CA . GLY A 1 92 ? -8.723 -3.835 -2.594 1.00 94.31 92 GLY A CA 1
ATOM 613 C C . GLY A 1 92 ? -7.656 -2.913 -3.183 1.00 94.31 92 GLY A C 1
ATOM 614 O O . GLY A 1 92 ? -6.476 -3.243 -3.266 1.00 94.31 92 GLY A O 1
ATOM 615 N N . ALA A 1 93 ? -8.088 -1.720 -3.587 1.00 96.12 93 ALA A N 1
ATOM 616 C CA . ALA A 1 93 ? -7.184 -0.680 -4.055 1.00 96.12 93 ALA A CA 1
ATOM 617 C C . ALA A 1 93 ? -6.519 0.053 -2.882 1.00 96.12 93 ALA A C 1
ATOM 619 O O . ALA A 1 93 ? -7.169 0.372 -1.886 1.00 96.12 93 ALA A O 1
ATOM 620 N N . THR A 1 94 ? -5.249 0.407 -3.059 1.00 97.38 94 THR A N 1
ATOM 621 C CA . THR A 1 94 ? -4.508 1.290 -2.151 1.00 97.38 94 THR A CA 1
ATOM 622 C C . THR A 1 94 ? -4.334 2.651 -2.814 1.00 97.38 94 THR A C 1
ATOM 624 O O . THR A 1 94 ? -3.897 2.731 -3.959 1.00 97.38 94 THR A O 1
ATOM 627 N N . THR A 1 95 ? -4.649 3.731 -2.095 1.00 97.50 95 THR A N 1
ATOM 628 C CA . THR A 1 95 ? -4.348 5.108 -2.521 1.00 97.50 95 THR A CA 1
ATOM 629 C C . THR A 1 95 ? -3.298 5.699 -1.589 1.00 97.50 95 THR A C 1
ATOM 631 O O . THR A 1 95 ? -3.490 5.711 -0.376 1.00 97.50 95 THR A O 1
ATOM 634 N N . LEU A 1 96 ? -2.197 6.199 -2.151 1.00 96.75 96 LEU A N 1
ATOM 635 C CA . LEU A 1 96 ? -1.108 6.841 -1.413 1.00 96.75 96 LEU A CA 1
ATOM 636 C C . LEU A 1 96 ? -1.037 8.305 -1.850 1.00 96.75 96 LEU A C 1
ATOM 638 O O . LEU A 1 96 ? -0.811 8.596 -3.020 1.00 96.75 96 LEU A O 1
ATOM 642 N N . GLY A 1 97 ? -1.275 9.229 -0.918 1.00 95.81 97 GLY A N 1
ATOM 643 C CA . GLY A 1 97 ? -1.319 10.669 -1.208 1.00 95.81 97 GLY A CA 1
ATOM 644 C C . GLY A 1 97 ? 0.050 11.356 -1.246 1.00 95.81 97 GLY A C 1
ATOM 645 O O . GLY A 1 97 ? 0.114 12.575 -1.371 1.00 95.81 97 GLY A O 1
ATOM 646 N N . SER A 1 98 ? 1.137 10.603 -1.071 1.00 96.44 98 SER A N 1
ATOM 647 C CA . SER A 1 98 ? 2.500 11.126 -0.970 1.00 96.44 98 SER A CA 1
ATOM 648 C C . SER A 1 98 ? 3.519 10.088 -1.460 1.00 96.44 98 SER A C 1
ATOM 650 O O . SER A 1 98 ? 3.166 9.154 -2.180 1.00 96.44 98 SER A O 1
ATOM 652 N N . THR A 1 99 ? 4.784 10.266 -1.092 1.00 96.62 99 THR A N 1
ATOM 653 C CA . THR A 1 99 ? 5.916 9.432 -1.503 1.00 96.62 99 THR A CA 1
ATOM 654 C C . THR A 1 99 ? 5.805 7.994 -0.996 1.00 96.62 99 THR A C 1
ATOM 656 O O . THR A 1 99 ? 5.328 7.738 0.109 1.00 96.62 99 THR A O 1
ATOM 659 N N . VAL A 1 100 ? 6.320 7.062 -1.799 1.00 96.94 100 VAL A N 1
ATOM 660 C CA . VAL A 1 100 ? 6.572 5.671 -1.412 1.00 96.94 100 VAL A CA 1
ATOM 661 C C . VAL A 1 100 ? 8.076 5.467 -1.311 1.00 96.94 100 VAL A C 1
ATOM 663 O O . VAL A 1 100 ? 8.789 5.669 -2.290 1.00 96.94 100 VAL A O 1
ATOM 666 N N . GLU A 1 101 ? 8.556 5.063 -0.138 1.00 97.12 101 GLU A N 1
ATOM 667 C CA . GLU A 1 101 ? 9.969 4.777 0.107 1.00 97.12 101 GLU A CA 1
ATOM 668 C C . GLU A 1 101 ? 10.161 3.291 0.429 1.00 97.12 101 GLU A C 1
ATOM 670 O O . GLU A 1 101 ? 9.429 2.711 1.232 1.00 97.12 101 GLU A O 1
ATOM 675 N N . LEU A 1 102 ? 11.151 2.666 -0.211 1.00 97.25 102 LEU A N 1
ATOM 676 C CA . LEU A 1 102 ? 11.463 1.249 -0.060 1.00 97.25 102 LEU A CA 1
ATOM 677 C C . LEU A 1 102 ? 12.861 1.086 0.555 1.00 97.25 102 LEU A C 1
ATOM 679 O O . LEU A 1 102 ? 13.867 1.134 -0.144 1.00 97.25 102 LEU A O 1
ATOM 683 N N . LEU A 1 103 ? 12.917 0.896 1.875 1.00 95.38 103 LEU A N 1
ATOM 684 C CA . LEU A 1 103 ? 14.154 1.016 2.665 1.00 95.38 103 LEU A CA 1
ATOM 685 C C . LEU A 1 103 ? 15.119 -0.179 2.577 1.00 95.38 103 LEU A C 1
ATOM 687 O O . LEU A 1 103 ? 16.281 -0.060 2.959 1.00 95.38 103 LEU A O 1
ATOM 691 N N . ALA A 1 104 ? 14.658 -1.351 2.138 1.00 96.25 104 ALA A N 1
ATOM 692 C CA . ALA A 1 104 ? 15.518 -2.529 2.071 1.00 96.25 104 ALA A CA 1
ATOM 693 C C . ALA A 1 104 ? 16.545 -2.404 0.932 1.00 96.25 104 ALA A C 1
ATOM 695 O O . ALA A 1 104 ? 16.193 -2.005 -0.175 1.00 96.25 104 ALA A O 1
ATOM 696 N N . ASN A 1 105 ? 17.787 -2.852 1.161 1.00 96.38 105 ASN A N 1
ATOM 697 C CA . ASN A 1 105 ? 18.870 -2.809 0.161 1.00 96.38 105 ASN A CA 1
ATOM 698 C C . ASN A 1 105 ? 18.488 -3.431 -1.196 1.00 96.38 105 ASN A C 1
ATOM 700 O O . ASN A 1 105 ? 19.022 -3.042 -2.230 1.00 96.38 105 ASN A O 1
ATOM 704 N N . ALA A 1 106 ? 17.596 -4.423 -1.175 1.00 95.75 106 ALA A N 1
ATOM 705 C CA . ALA A 1 106 ? 17.053 -5.093 -2.349 1.00 95.75 106 ALA A CA 1
ATOM 706 C C . ALA A 1 106 ? 15.518 -5.133 -2.279 1.00 95.75 106 ALA A C 1
ATOM 708 O O . ALA A 1 106 ? 14.906 -6.197 -2.377 1.00 95.75 106 ALA A O 1
ATOM 709 N N . ALA A 1 107 ? 14.887 -3.983 -2.036 1.00 97.50 107 ALA A N 1
ATOM 710 C CA . ALA A 1 107 ? 13.438 -3.891 -2.098 1.00 97.50 107 ALA A CA 1
ATOM 711 C C . ALA A 1 107 ? 12.920 -4.163 -3.518 1.00 97.50 107 ALA A C 1
ATOM 713 O O . ALA A 1 107 ? 13.561 -3.814 -4.510 1.00 97.50 107 ALA A O 1
ATOM 714 N N . THR A 1 108 ? 11.749 -4.788 -3.612 1.00 97.12 108 THR A N 1
ATOM 715 C CA . THR A 1 108 ? 11.142 -5.163 -4.893 1.00 97.12 108 THR A CA 1
ATOM 716 C C . THR A 1 108 ? 9.688 -4.720 -4.951 1.00 97.12 108 THR A C 1
ATOM 718 O O . THR A 1 108 ? 9.002 -4.655 -3.933 1.00 97.12 108 THR A O 1
ATOM 721 N N . VAL A 1 109 ? 9.217 -4.449 -6.167 1.00 97.19 109 VAL A N 1
ATOM 722 C CA . VAL A 1 109 ? 7.796 -4.341 -6.504 1.00 97.19 109 VAL A CA 1
ATOM 723 C C . VAL A 1 109 ? 7.520 -5.460 -7.496 1.00 97.19 109 VAL A C 1
ATOM 725 O O . VAL A 1 109 ? 8.071 -5.460 -8.594 1.00 97.19 109 VAL A O 1
ATOM 728 N N . THR A 1 110 ? 6.716 -6.443 -7.094 1.00 96.75 110 THR A N 1
ATOM 729 C CA . THR A 1 110 ? 6.434 -7.630 -7.913 1.00 96.75 110 THR A CA 1
ATOM 730 C C . THR A 1 110 ? 4.982 -7.611 -8.366 1.00 96.75 110 THR A C 1
ATOM 732 O O . THR A 1 110 ? 4.076 -7.562 -7.538 1.00 96.75 110 THR A O 1
ATOM 735 N N . HIS A 1 111 ? 4.760 -7.698 -9.677 1.00 97.19 111 HIS A N 1
ATOM 736 C CA . HIS A 1 111 ? 3.440 -7.945 -10.255 1.00 97.19 111 HIS A CA 1
ATOM 737 C C . HIS A 1 111 ? 3.300 -9.432 -10.573 1.00 97.19 111 HIS A C 1
ATOM 739 O O . HIS A 1 111 ? 3.977 -9.940 -11.462 1.00 97.19 111 HIS A O 1
ATOM 745 N N . SER A 1 112 ? 2.449 -10.134 -9.827 1.00 96.31 112 SER A N 1
ATOM 746 C CA . SER A 1 112 ? 2.166 -11.566 -10.012 1.00 96.31 112 SER A CA 1
ATOM 747 C C . SER A 1 112 ? 0.888 -11.835 -10.812 1.00 96.31 112 SER A C 1
ATOM 749 O O . SER A 1 112 ? 0.544 -12.991 -11.060 1.00 96.31 112 SER A O 1
ATOM 751 N N . GLY A 1 113 ? 0.166 -10.780 -11.205 1.00 94.44 113 GLY A N 1
ATOM 752 C CA . GLY A 1 113 ? -1.011 -10.898 -12.057 1.00 94.44 113 GLY A CA 1
ATOM 753 C C . GLY A 1 113 ? -0.653 -11.326 -13.482 1.00 94.44 113 GLY A C 1
ATOM 754 O O . GLY A 1 113 ? 0.487 -11.232 -13.921 1.00 94.44 113 GLY A O 1
ATOM 755 N N . THR A 1 114 ? -1.654 -11.765 -14.241 1.00 93.56 114 THR A N 1
ATOM 756 C CA . THR A 1 114 ? -1.470 -12.314 -15.598 1.00 93.56 114 THR A CA 1
ATOM 757 C C . THR A 1 114 ? -1.433 -11.259 -16.707 1.00 93.56 114 THR A C 1
ATOM 759 O O . THR A 1 114 ? -1.429 -11.610 -17.883 1.00 93.56 114 THR A O 1
ATOM 762 N N . THR A 1 115 ? -1.501 -9.974 -16.355 1.00 91.56 115 THR A N 1
ATOM 763 C CA . THR A 1 115 ? -1.564 -8.854 -17.304 1.00 91.56 115 THR A CA 1
ATOM 764 C C . THR A 1 115 ? -0.251 -8.067 -17.297 1.00 91.56 115 THR A C 1
ATOM 766 O O . THR A 1 115 ? 0.791 -8.608 -17.644 1.00 91.56 115 THR A O 1
ATOM 769 N N . SER A 1 116 ? -0.272 -6.799 -16.888 1.00 93.19 116 SER A N 1
ATOM 770 C CA . SER A 1 116 ? 0.872 -5.891 -16.909 1.00 93.19 116 SER A CA 1
ATOM 771 C C . SER A 1 116 ? 0.927 -5.044 -15.644 1.00 93.19 116 SER A C 1
ATOM 773 O O . SER A 1 116 ? -0.112 -4.709 -15.074 1.00 93.19 116 SER A O 1
ATOM 775 N N . LEU A 1 117 ? 2.136 -4.632 -15.263 1.00 96.06 117 LEU A N 1
ATOM 776 C CA . LEU A 1 117 ? 2.338 -3.541 -14.318 1.00 96.06 117 LEU A CA 1
ATOM 777 C C . LEU A 1 117 ? 2.307 -2.217 -15.087 1.00 96.06 117 LEU A C 1
ATOM 779 O O . LEU A 1 117 ? 3.168 -1.968 -15.928 1.00 96.06 117 LEU A O 1
ATOM 783 N N . THR A 1 118 ? 1.325 -1.368 -14.804 1.00 96.69 118 THR A N 1
ATOM 784 C CA . THR A 1 118 ? 1.246 -0.023 -15.385 1.00 96.69 118 THR A CA 1
ATOM 785 C C . THR A 1 118 ? 1.779 1.001 -14.388 1.00 96.69 118 THR A C 1
ATOM 787 O O . THR A 1 118 ? 1.303 1.071 -13.259 1.00 96.69 118 THR A O 1
ATOM 790 N N . ILE A 1 119 ? 2.740 1.818 -14.822 1.00 97.25 119 ILE A N 1
ATOM 791 C CA . ILE A 1 119 ? 3.246 2.984 -14.088 1.00 97.25 119 ILE A CA 1
ATOM 792 C C . ILE A 1 119 ? 3.099 4.185 -15.019 1.00 97.25 119 ILE A C 1
ATOM 794 O O . ILE A 1 119 ? 3.623 4.174 -16.131 1.00 97.25 119 ILE A O 1
ATOM 798 N N . SER A 1 120 ? 2.350 5.201 -14.596 1.00 97.38 120 SER A N 1
ATOM 799 C CA . SER A 1 120 ? 1.986 6.326 -15.461 1.00 97.38 120 SER A CA 1
ATOM 800 C C . SER A 1 120 ? 1.869 7.633 -14.692 1.00 97.38 120 SER A C 1
ATOM 802 O O . SER A 1 120 ? 1.408 7.643 -13.552 1.00 97.38 120 SER A O 1
ATOM 804 N N . SER A 1 121 ? 2.185 8.736 -15.367 1.00 97.94 121 SER A N 1
ATOM 805 C CA . SER A 1 121 ? 1.860 10.096 -14.938 1.00 97.94 121 SER A CA 1
ATOM 806 C C . SER A 1 121 ? 0.820 10.684 -15.892 1.00 97.94 121 SER A C 1
ATOM 808 O O . SER A 1 121 ? 0.935 10.524 -17.105 1.00 97.94 121 SER A O 1
ATOM 810 N N . THR A 1 122 ? -0.220 11.333 -15.363 1.00 98.06 122 THR A N 1
ATOM 811 C CA . THR A 1 122 ? -1.318 11.892 -16.176 1.00 98.06 122 THR A CA 1
ATOM 812 C C . THR A 1 122 ? -1.008 13.275 -16.742 1.00 98.06 122 THR A C 1
ATOM 814 O O . THR A 1 122 ? -1.606 13.670 -17.739 1.00 98.06 122 THR A O 1
ATOM 817 N N . ALA A 1 123 ? -0.093 14.011 -16.109 1.00 97.00 123 ALA A N 1
ATOM 818 C CA . ALA A 1 123 ? 0.256 15.381 -16.483 1.00 97.00 123 ALA A CA 1
ATOM 819 C C . ALA A 1 123 ? 1.754 15.588 -16.769 1.00 97.00 123 ALA A C 1
ATOM 821 O O . ALA A 1 123 ? 2.121 16.626 -17.314 1.00 97.00 123 ALA A O 1
ATOM 822 N N . GLY A 1 124 ? 2.618 14.638 -16.400 1.00 97.06 124 GLY A N 1
ATOM 823 C CA . GLY A 1 124 ? 4.068 14.749 -16.552 1.00 97.06 124 GLY A CA 1
ATOM 824 C C . GLY A 1 124 ? 4.705 13.447 -17.025 1.00 97.06 124 GLY A C 1
ATOM 825 O O . GLY A 1 124 ? 4.091 12.665 -17.747 1.00 97.06 124 GLY A O 1
ATOM 826 N N . PHE A 1 125 ? 5.940 13.214 -16.594 1.00 96.38 125 PHE A N 1
ATOM 827 C CA . PHE A 1 125 ? 6.718 12.035 -16.964 1.00 96.38 125 PHE A CA 1
ATOM 828 C C . PHE A 1 125 ? 6.885 11.080 -15.782 1.00 96.38 125 PHE A C 1
ATOM 830 O O . PHE A 1 125 ? 6.609 11.431 -14.633 1.00 96.38 125 PHE A O 1
ATOM 837 N N . VAL A 1 126 ? 7.312 9.857 -16.091 1.00 97.81 126 VAL A N 1
ATOM 838 C CA . VAL A 1 126 ? 7.865 8.929 -15.105 1.00 97.81 126 VAL A CA 1
ATOM 839 C C . VAL A 1 126 ? 9.377 9.028 -15.233 1.00 97.81 126 VAL A C 1
ATOM 841 O O . VAL A 1 126 ? 9.941 8.553 -16.219 1.00 97.81 126 VAL A O 1
ATOM 844 N N . ASP A 1 127 ? 10.014 9.671 -14.261 1.00 97.75 127 ASP A N 1
ATOM 845 C CA . ASP A 1 127 ? 11.470 9.743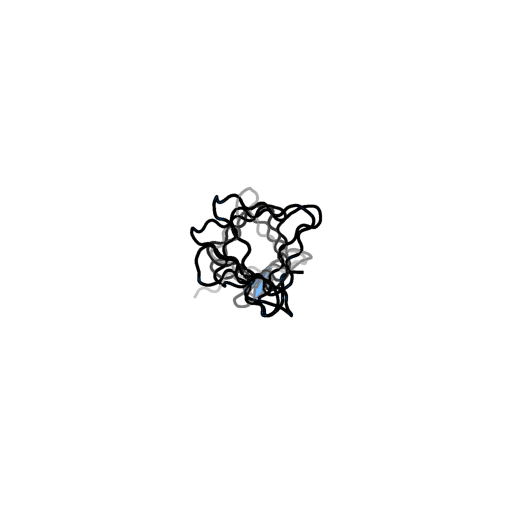 -14.211 1.00 97.75 127 ASP A CA 1
ATOM 846 C C . ASP A 1 127 ? 12.047 8.393 -13.771 1.00 97.75 127 ASP A C 1
ATOM 848 O O . ASP A 1 127 ? 11.584 7.775 -12.809 1.00 97.75 127 ASP A O 1
ATOM 852 N N . VAL A 1 128 ? 13.068 7.932 -14.494 1.00 97.19 128 VAL A N 1
ATOM 853 C CA . VAL A 1 128 ? 13.801 6.697 -14.207 1.00 97.19 128 VAL A CA 1
ATOM 854 C C . VAL A 1 128 ? 15.295 6.980 -14.302 1.00 97.19 128 VAL A C 1
ATOM 856 O O . VAL A 1 128 ? 15.786 7.413 -15.338 1.00 97.19 128 VAL A O 1
ATOM 859 N N . GLU A 1 129 ? 16.023 6.746 -13.213 1.00 96.75 129 GLU A N 1
ATOM 860 C CA . GLU A 1 129 ? 17.462 7.041 -13.162 1.00 96.75 129 GLU A CA 1
ATOM 861 C C . GLU A 1 129 ? 18.270 6.022 -13.975 1.00 96.75 129 GLU A C 1
ATOM 863 O O . GLU A 1 129 ? 19.081 6.367 -14.830 1.00 96.75 129 GLU A O 1
ATOM 868 N 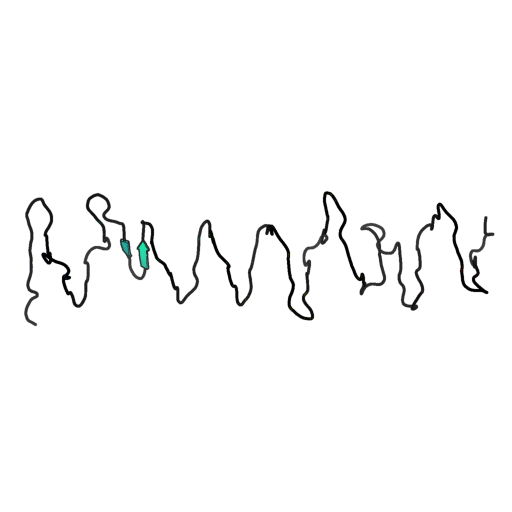N . LEU A 1 130 ? 18.031 4.734 -13.719 1.00 95.50 130 LEU A N 1
ATOM 869 C CA . LEU A 1 130 ? 18.726 3.644 -14.384 1.00 95.50 130 LEU A CA 1
ATOM 870 C C . LEU A 1 130 ? 17.740 2.546 -14.751 1.00 95.50 130 LEU A C 1
ATOM 872 O O . LEU A 1 130 ? 17.135 1.913 -13.885 1.00 95.50 130 LEU A O 1
ATOM 876 N N . VAL A 1 131 ? 17.655 2.269 -16.047 1.00 95.31 131 VAL A N 1
ATOM 877 C CA . VAL A 1 131 ? 16.881 1.150 -16.574 1.00 95.31 131 VAL A CA 1
ATOM 878 C C . VAL A 1 131 ? 17.828 -0.011 -16.854 1.00 95.31 131 VAL A C 1
ATOM 880 O O . VAL A 1 131 ? 18.823 0.133 -17.564 1.00 95.31 131 VAL A O 1
ATOM 883 N N . ARG A 1 132 ? 17.528 -1.175 -16.278 1.00 92.75 132 ARG A N 1
ATOM 884 C CA . ARG A 1 132 ? 18.224 -2.436 -16.551 1.00 92.75 132 ARG A CA 1
ATOM 885 C C . ARG A 1 132 ? 17.187 -3.524 -16.761 1.00 92.75 132 ARG A C 1
ATOM 887 O O . ARG A 1 132 ? 16.252 -3.631 -15.973 1.00 92.75 132 ARG A O 1
ATOM 894 N N . PHE A 1 133 ? 17.396 -4.340 -17.783 1.00 92.44 133 PHE A N 1
ATOM 895 C CA . PHE A 1 133 ? 16.560 -5.493 -18.082 1.00 92.44 133 PHE A CA 1
ATOM 896 C C . PHE A 1 133 ? 17.343 -6.773 -17.797 1.00 92.44 133 PHE A C 1
ATOM 898 O O . PHE A 1 133 ? 18.551 -6.834 -18.024 1.00 92.44 133 PHE A O 1
ATOM 905 N N . THR A 1 134 ? 16.664 -7.779 -17.250 1.00 89.69 134 THR A N 1
ATOM 906 C CA . THR A 1 134 ? 17.214 -9.136 -17.114 1.00 89.69 134 THR A CA 1
ATOM 907 C C . THR A 1 134 ? 16.943 -9.975 -18.356 1.00 89.69 134 THR A C 1
ATOM 909 O O . THR A 1 134 ? 17.753 -10.831 -18.695 1.00 89.69 134 THR A O 1
ATOM 912 N N . ASP A 1 135 ? 15.812 -9.728 -19.020 1.00 90.81 135 ASP A N 1
ATOM 913 C CA . ASP A 1 135 ? 15.542 -10.236 -20.362 1.00 90.81 135 ASP A CA 1
ATOM 914 C C . ASP A 1 135 ? 16.197 -9.310 -21.402 1.00 90.81 135 ASP A C 1
ATOM 916 O O . ASP A 1 135 ? 16.401 -8.121 -21.150 1.00 90.81 135 ASP A O 1
ATOM 920 N N . ALA A 1 136 ? 16.543 -9.852 -22.564 1.00 93.00 136 ALA A N 1
ATOM 921 C CA . ALA A 1 136 ? 17.188 -9.113 -23.643 1.00 93.00 136 ALA A CA 1
ATOM 922 C C . ALA A 1 136 ? 16.180 -8.382 -24.542 1.00 93.00 136 ALA A C 1
ATOM 924 O O . ALA A 1 136 ? 16.579 -7.614 -25.407 1.00 93.00 136 ALA A O 1
ATOM 925 N N . LYS A 1 137 ? 14.879 -8.607 -24.360 1.00 94.00 137 LYS A N 1
ATOM 926 C CA . LYS A 1 137 ? 13.852 -8.155 -25.300 1.00 94.00 137 LYS A CA 1
ATOM 927 C C . LYS A 1 137 ? 13.069 -6.954 -24.788 1.00 94.00 137 LYS A C 1
ATOM 929 O O . LYS A 1 137 ? 12.653 -6.914 -23.631 1.00 94.00 137 LYS A O 1
ATOM 934 N N . ILE A 1 138 ? 12.823 -5.999 -25.678 1.00 95.19 138 ILE A N 1
ATOM 935 C CA . ILE A 1 138 ? 11.886 -4.894 -25.476 1.00 95.19 138 ILE A CA 1
ATOM 936 C C . ILE A 1 138 ? 10.920 -4.896 -26.657 1.00 95.19 138 ILE A C 1
ATOM 938 O O . ILE A 1 138 ? 11.343 -4.849 -27.813 1.00 95.19 138 ILE A O 1
ATOM 942 N N . GLY A 1 139 ? 9.622 -4.896 -26.364 1.00 94.00 139 GLY A N 1
ATOM 943 C CA . GLY A 1 139 ? 8.596 -4.935 -27.394 1.00 94.00 139 GLY A CA 1
ATOM 944 C C . GLY A 1 139 ? 7.191 -4.692 -26.860 1.00 94.00 139 GLY A C 1
ATOM 945 O O . GLY A 1 139 ? 6.993 -4.218 -25.739 1.00 94.00 139 GLY A O 1
ATOM 946 N N . ILE A 1 140 ? 6.210 -5.014 -27.693 1.00 94.88 140 ILE A N 1
ATOM 947 C CA . ILE A 1 140 ? 4.776 -4.878 -27.428 1.00 94.88 140 ILE A CA 1
ATOM 948 C C . ILE A 1 140 ? 4.102 -6.255 -27.397 1.00 94.88 140 ILE A C 1
ATOM 950 O O . ILE A 1 140 ? 4.686 -7.262 -27.778 1.00 94.88 140 ILE A O 1
ATOM 954 N N . SER A 1 141 ? 2.831 -6.312 -26.983 1.00 89.25 141 SER A N 1
ATOM 955 C CA . SER A 1 141 ? 2.106 -7.581 -26.787 1.00 89.25 141 SER A CA 1
ATOM 956 C C . SER A 1 141 ? 2.063 -8.513 -28.010 1.00 89.25 141 SER A C 1
ATOM 958 O O . SER A 1 141 ? 1.884 -9.713 -27.824 1.00 89.25 141 SER A O 1
ATOM 960 N N . GLY A 1 142 ? 2.160 -7.986 -29.234 1.00 92.81 142 GLY A N 1
ATOM 961 C CA . GLY A 1 142 ? 2.161 -8.783 -30.470 1.00 92.81 142 GLY A CA 1
ATOM 962 C C . GLY A 1 142 ? 3.538 -8.966 -31.109 1.00 92.81 142 GLY A C 1
ATOM 963 O O . GLY A 1 142 ? 3.651 -9.714 -32.073 1.00 92.81 142 GLY A O 1
ATOM 964 N N . ASP A 1 143 ? 4.553 -8.280 -30.589 1.00 94.81 143 ASP A N 1
ATOM 965 C CA . ASP A 1 143 ? 5.909 -8.228 -31.135 1.00 94.81 143 ASP A CA 1
ATOM 966 C C . ASP A 1 143 ? 6.876 -7.956 -29.968 1.00 94.81 143 ASP A C 1
ATOM 968 O O . ASP A 1 143 ? 7.195 -6.801 -29.667 1.00 94.81 143 ASP A O 1
ATOM 972 N N . PRO A 1 144 ? 7.223 -8.992 -29.183 1.00 92.69 144 PRO A N 1
ATOM 973 C CA . PRO A 1 144 ? 7.967 -8.823 -27.939 1.00 92.69 144 PRO A CA 1
ATOM 974 C C . PRO A 1 144 ? 9.453 -8.525 -28.161 1.00 92.69 144 PRO A C 1
ATOM 976 O O . PRO A 1 144 ? 10.119 -8.115 -27.216 1.00 92.69 144 PRO A O 1
ATOM 979 N N . ASP A 1 145 ? 9.981 -8.739 -29.366 1.00 94.38 145 ASP A N 1
ATOM 980 C CA . ASP A 1 145 ? 11.401 -8.654 -29.701 1.00 94.38 145 ASP A CA 1
ATOM 981 C C . ASP A 1 145 ? 11.727 -7.540 -30.702 1.00 94.38 145 ASP A C 1
ATOM 983 O O . ASP A 1 145 ? 12.734 -7.625 -31.399 1.00 94.38 145 ASP A O 1
ATOM 987 N N . MET A 1 146 ? 10.942 -6.457 -30.724 1.00 95.56 146 MET A N 1
ATOM 988 C CA . MET A 1 146 ? 11.223 -5.271 -31.550 1.00 95.56 146 MET A CA 1
ATOM 989 C C . MET A 1 146 ? 12.663 -4.762 -31.386 1.00 95.56 146 MET A C 1
ATOM 991 O O . MET A 1 146 ? 13.325 -4.415 -32.369 1.00 95.56 146 MET A O 1
ATOM 995 N N . ILE A 1 147 ? 13.147 -4.719 -30.142 1.00 95.94 147 ILE A N 1
ATOM 996 C CA . ILE A 1 147 ? 14.549 -4.484 -29.804 1.00 95.94 147 ILE A CA 1
ATOM 997 C C . ILE A 1 147 ? 15.069 -5.711 -29.063 1.00 95.94 147 ILE A C 1
ATOM 999 O O . ILE A 1 147 ? 14.536 -6.088 -28.017 1.00 95.94 147 ILE A O 1
ATOM 1003 N N . ASP A 1 148 ? 16.152 -6.283 -29.575 1.00 94.31 148 ASP A N 1
ATOM 1004 C CA . ASP A 1 148 ? 16.922 -7.326 -28.908 1.00 94.31 148 ASP A CA 1
ATOM 1005 C C . ASP A 1 148 ? 18.274 -6.751 -28.464 1.00 94.31 148 ASP A C 1
ATOM 1007 O O . ASP A 1 148 ? 19.146 -6.415 -29.268 1.00 94.31 148 ASP A O 1
ATOM 1011 N N . LEU A 1 149 ? 18.436 -6.611 -27.152 1.00 93.50 149 LEU A N 1
ATOM 1012 C CA . LEU A 1 149 ? 19.665 -6.202 -26.473 1.00 93.50 149 LEU A CA 1
ATOM 1013 C C . LEU A 1 149 ? 20.745 -7.301 -26.534 1.00 93.50 149 LEU A C 1
ATOM 1015 O O . LEU A 1 149 ? 21.902 -7.044 -26.199 1.00 93.50 149 LEU A O 1
ATOM 1019 N N . GLY A 1 150 ? 20.375 -8.503 -26.991 1.00 83.75 150 GLY A N 1
ATOM 1020 C CA . GLY A 1 150 ? 21.247 -9.608 -27.356 1.00 83.75 150 GLY A CA 1
ATOM 1021 C C . GLY A 1 150 ? 22.063 -10.204 -26.210 1.00 83.75 150 GLY A C 1
ATOM 1022 O O . GLY A 1 150 ? 21.979 -9.823 -25.045 1.00 83.75 150 GLY A O 1
ATOM 1023 N N . THR A 1 151 ? 22.914 -11.169 -26.568 1.00 78.00 151 THR A N 1
ATOM 1024 C CA . THR A 1 151 ? 23.957 -11.720 -25.682 1.00 78.00 151 THR A CA 1
ATOM 1025 C C . THR A 1 151 ? 25.321 -11.066 -25.906 1.00 78.00 151 THR A C 1
ATOM 1027 O O . THR A 1 151 ? 26.249 -11.270 -25.123 1.00 78.00 151 THR A O 1
ATOM 1030 N N . THR A 1 152 ? 25.478 -10.317 -27.000 1.00 83.81 152 THR A N 1
ATOM 1031 C CA . THR A 1 152 ? 26.740 -9.666 -27.360 1.00 83.81 152 THR A CA 1
ATOM 1032 C C . THR A 1 152 ? 26.788 -8.283 -26.731 1.00 83.81 152 THR A C 1
ATOM 1034 O O . THR A 1 152 ? 26.080 -7.372 -27.154 1.00 83.81 152 THR A O 1
ATOM 1037 N N . ALA A 1 153 ? 27.647 -8.119 -25.725 1.00 82.44 153 ALA A N 1
ATOM 1038 C CA . ALA A 1 153 ? 27.785 -6.863 -24.998 1.00 82.44 153 ALA A CA 1
ATOM 1039 C C . ALA A 1 153 ? 28.021 -5.670 -25.944 1.00 82.44 153 ALA A C 1
ATOM 1041 O O . ALA A 1 153 ? 28.954 -5.668 -26.748 1.00 82.44 153 ALA A O 1
ATOM 1042 N N . GLY A 1 154 ? 27.185 -4.639 -25.807 1.00 82.25 154 GLY A N 1
ATOM 1043 C CA . GLY A 1 154 ? 27.297 -3.394 -26.570 1.00 82.25 154 GLY A CA 1
ATOM 1044 C C . GLY A 1 154 ? 26.675 -3.425 -27.968 1.00 82.25 154 GLY A C 1
ATOM 1045 O O . GLY A 1 154 ? 26.828 -2.446 -28.697 1.00 82.25 154 GLY A O 1
ATOM 1046 N N . MET A 1 155 ? 25.983 -4.504 -28.349 1.00 88.06 155 MET A N 1
ATOM 1047 C CA . MET A 1 155 ? 25.146 -4.541 -29.549 1.00 88.06 155 MET A CA 1
ATOM 1048 C C . MET A 1 155 ? 23.669 -4.387 -29.185 1.00 88.06 155 MET A C 1
ATOM 1050 O O . MET A 1 155 ? 23.233 -4.826 -28.129 1.00 88.06 155 MET A O 1
ATOM 1054 N N . VAL A 1 156 ? 22.911 -3.769 -30.087 1.00 94.38 156 VAL A N 1
ATOM 1055 C CA . VAL A 1 156 ? 21.449 -3.728 -30.052 1.00 94.38 156 VAL A CA 1
ATOM 1056 C C . VAL A 1 156 ? 20.968 -4.083 -31.450 1.00 94.38 156 VAL A C 1
ATOM 1058 O O . VAL A 1 156 ? 21.407 -3.468 -32.424 1.00 94.38 156 VAL A O 1
ATOM 1061 N N . THR A 1 157 ? 20.086 -5.069 -31.549 1.00 93.38 157 THR A N 1
ATOM 1062 C CA . THR A 1 157 ? 19.416 -5.447 -32.792 1.00 93.38 157 THR A CA 1
ATOM 1063 C C . THR A 1 157 ? 18.029 -4.817 -32.811 1.00 93.38 157 THR A C 1
ATOM 1065 O O . THR A 1 157 ? 17.292 -4.895 -31.831 1.00 93.38 157 THR A O 1
ATOM 1068 N N . VAL A 1 158 ? 17.667 -4.199 -33.933 1.00 95.12 158 VAL A N 1
ATOM 1069 C CA . VAL A 1 158 ? 16.298 -3.748 -34.204 1.00 95.12 158 VAL A CA 1
ATOM 1070 C C . VAL A 1 158 ? 15.707 -4.742 -35.198 1.00 95.12 158 VAL A C 1
ATOM 1072 O O . VAL A 1 158 ? 16.198 -4.833 -36.320 1.00 95.12 158 VAL A O 1
ATOM 1075 N N . ASN A 1 159 ? 14.698 -5.512 -34.783 1.00 92.75 159 ASN A N 1
ATOM 1076 C CA . ASN A 1 159 ? 14.095 -6.574 -35.606 1.00 92.75 159 ASN A CA 1
ATOM 1077 C C . ASN A 1 159 ? 13.030 -6.056 -36.595 1.00 92.75 159 ASN A C 1
ATOM 1079 O O . ASN A 1 159 ? 12.439 -6.837 -37.338 1.00 92.75 159 ASN A O 1
ATOM 1083 N N . GLY A 1 160 ? 12.816 -4.739 -36.630 1.00 90.00 160 GLY A N 1
ATOM 1084 C CA . GLY A 1 160 ? 11.996 -4.042 -37.618 1.00 90.00 160 GLY A CA 1
ATOM 1085 C C . GLY A 1 160 ? 12.765 -2.941 -38.349 1.00 90.00 160 GLY A C 1
ATOM 1086 O O . GLY A 1 160 ? 13.994 -2.876 -38.319 1.00 90.00 160 GLY A O 1
ATOM 1087 N N . ASP A 1 161 ? 12.028 -2.038 -38.987 1.00 91.31 161 ASP A N 1
ATOM 1088 C CA . ASP A 1 161 ? 12.618 -0.894 -39.677 1.00 91.31 161 ASP A CA 1
ATOM 1089 C C . ASP A 1 161 ? 13.152 0.146 -38.681 1.00 91.31 161 ASP A C 1
ATOM 1091 O O . ASP A 1 161 ? 12.446 0.592 -37.772 1.00 91.31 161 ASP A O 1
ATOM 1095 N N . LEU A 1 162 ? 14.384 0.615 -38.899 1.00 93.31 162 LEU A N 1
ATOM 1096 C CA . LEU A 1 162 ? 14.927 1.777 -38.199 1.00 93.31 162 LEU A CA 1
ATOM 1097 C C . LEU A 1 162 ? 14.726 3.037 -39.048 1.00 93.31 162 LEU A C 1
ATOM 1099 O O . LEU A 1 162 ? 15.402 3.240 -40.055 1.00 93.31 162 LEU A O 1
ATOM 1103 N N . LYS A 1 163 ? 13.825 3.922 -38.615 1.00 93.81 163 LYS A N 1
ATOM 1104 C CA . LYS A 1 163 ? 13.608 5.228 -39.250 1.00 93.81 163 LYS A CA 1
ATOM 1105 C C . LYS A 1 163 ? 14.337 6.334 -38.488 1.00 93.81 163 LYS A C 1
ATOM 1107 O O . LYS A 1 163 ? 13.958 6.664 -37.369 1.00 93.81 163 LYS A O 1
ATOM 1112 N N . ALA A 1 164 ? 15.313 6.969 -39.131 1.00 94.19 164 ALA A N 1
ATOM 1113 C CA . ALA A 1 164 ? 15.910 8.214 -38.653 1.00 94.19 164 ALA A CA 1
ATOM 1114 C C . ALA A 1 164 ? 15.260 9.412 -39.366 1.00 94.19 164 ALA A C 1
ATOM 1116 O O . ALA A 1 164 ? 15.203 9.456 -40.592 1.00 94.19 164 ALA A O 1
ATOM 1117 N N . THR A 1 165 ? 14.741 10.382 -38.610 1.00 95.62 165 THR A N 1
ATOM 1118 C CA . THR A 1 165 ? 14.188 11.638 -39.162 1.00 95.62 165 THR A CA 1
ATOM 1119 C C . THR A 1 165 ? 15.205 12.781 -39.191 1.00 95.62 165 THR A C 1
ATOM 1121 O O . THR A 1 165 ? 14.883 13.872 -39.649 1.00 95.62 165 THR A O 1
ATOM 1124 N N . GLY A 1 166 ? 16.410 12.537 -38.681 1.00 96.19 166 GLY A N 1
ATOM 1125 C CA . GLY A 1 166 ? 17.561 13.430 -38.737 1.00 96.19 166 GLY A CA 1
ATOM 1126 C C . GLY A 1 166 ? 18.827 12.636 -39.053 1.00 96.19 166 GLY A C 1
ATOM 1127 O O . GLY A 1 166 ? 18.748 11.480 -39.472 1.00 96.19 166 GLY A O 1
ATOM 1128 N N . ASP A 1 167 ? 19.986 13.246 -38.832 1.00 95.00 167 ASP A N 1
ATOM 1129 C CA . ASP A 1 167 ? 21.270 12.640 -39.182 1.00 95.00 167 ASP A CA 1
ATOM 1130 C C . ASP A 1 167 ? 21.625 11.450 -38.278 1.00 95.00 167 ASP A C 1
ATOM 1132 O O . ASP A 1 167 ? 21.512 11.510 -37.051 1.00 95.00 167 ASP A O 1
ATOM 1136 N N . LEU A 1 168 ? 22.149 10.380 -38.884 1.00 92.88 168 LEU A N 1
ATOM 1137 C CA . LEU A 1 168 ? 22.816 9.297 -38.166 1.00 92.88 168 LEU A CA 1
ATOM 1138 C C . LEU A 1 168 ? 24.311 9.622 -38.040 1.00 92.88 168 LEU A C 1
ATOM 1140 O O . LEU A 1 168 ? 25.066 9.508 -39.004 1.00 92.88 168 LEU A O 1
ATOM 1144 N N . THR A 1 169 ? 24.749 10.023 -36.845 1.00 92.00 169 THR A N 1
ATOM 1145 C CA . THR A 1 169 ? 26.162 10.345 -36.586 1.00 92.00 169 THR A CA 1
ATOM 1146 C C . THR A 1 169 ? 26.936 9.108 -36.139 1.00 92.00 169 THR A C 1
ATOM 1148 O O . THR A 1 169 ? 26.609 8.483 -35.133 1.00 92.00 169 THR A O 1
ATOM 1151 N N . LEU A 1 170 ? 28.019 8.790 -36.849 1.00 93.56 170 LEU A N 1
ATOM 1152 C CA . LEU A 1 170 ? 28.911 7.675 -36.548 1.00 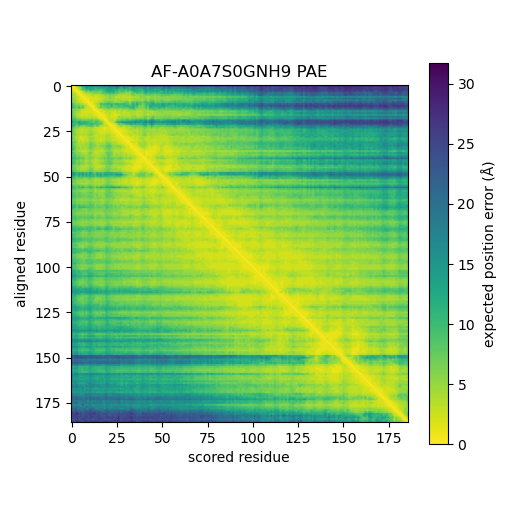93.56 170 LEU A CA 1
ATOM 1153 C C . LEU A 1 170 ? 30.307 8.204 -36.181 1.00 93.56 170 LEU A C 1
ATOM 1155 O O . LEU A 1 170 ? 31.072 8.619 -37.044 1.00 93.56 170 LEU A O 1
ATOM 1159 N N . THR A 1 171 ? 30.641 8.221 -34.889 1.00 90.88 171 THR A N 1
ATOM 1160 C CA . THR A 1 171 ? 31.805 8.971 -34.369 1.00 90.88 171 THR A CA 1
ATOM 1161 C C . THR A 1 171 ? 33.124 8.199 -34.347 1.00 90.88 171 THR A C 1
ATOM 1163 O O . THR A 1 171 ? 34.178 8.796 -34.124 1.00 90.88 171 THR A O 1
ATOM 1166 N N . LYS A 1 172 ? 33.111 6.877 -34.559 1.00 92.19 172 LYS A N 1
ATOM 1167 C CA . LYS A 1 172 ? 34.358 6.101 -34.612 1.00 92.19 172 LYS A CA 1
ATOM 1168 C C . LYS A 1 172 ? 35.063 6.307 -35.961 1.00 92.19 172 LYS A C 1
ATOM 1170 O O . LYS A 1 172 ? 34.389 6.252 -36.985 1.00 92.19 172 LYS A O 1
ATOM 1175 N N . PRO A 1 173 ? 36.409 6.420 -35.992 1.00 90.44 173 PRO A N 1
ATOM 1176 C CA . PRO A 1 173 ? 37.169 6.629 -37.232 1.00 90.44 173 PRO A CA 1
ATOM 1177 C C . PRO A 1 173 ? 36.912 5.595 -38.338 1.00 90.44 173 PRO A C 1
ATOM 1179 O O . PRO A 1 173 ? 37.055 5.906 -39.512 1.00 90.44 173 PRO A O 1
ATOM 1182 N N . ALA A 1 174 ? 36.539 4.371 -37.958 1.00 91.25 174 ALA A N 1
ATOM 1183 C CA . ALA A 1 174 ? 36.220 3.275 -38.871 1.00 91.25 174 ALA A CA 1
ATOM 1184 C C . ALA A 1 174 ? 34.763 2.801 -38.722 1.00 91.25 174 ALA A C 1
ATOM 1186 O O . ALA A 1 174 ? 34.478 1.615 -38.878 1.00 91.25 174 ALA A O 1
ATOM 1187 N N . ALA A 1 175 ? 33.840 3.688 -38.342 1.00 92.19 175 ALA A N 1
ATOM 1188 C CA . ALA A 1 175 ? 32.432 3.325 -38.322 1.00 92.19 175 ALA A CA 1
ATOM 1189 C C . ALA A 1 175 ? 31.937 3.055 -39.750 1.00 92.19 175 ALA A C 1
ATOM 1191 O O . ALA A 1 175 ? 32.173 3.848 -40.659 1.00 92.19 175 ALA A O 1
ATOM 1192 N N . ALA A 1 176 ? 31.259 1.928 -39.940 1.00 88.94 176 ALA A N 1
ATOM 1193 C CA . ALA A 1 176 ? 30.764 1.488 -41.234 1.00 88.94 176 ALA A CA 1
ATOM 1194 C C . ALA A 1 176 ? 29.303 1.059 -41.113 1.00 88.94 176 ALA A C 1
ATOM 1196 O O . ALA A 1 176 ? 28.898 0.487 -40.102 1.00 88.94 176 ALA A O 1
ATOM 1197 N N . ILE A 1 177 ? 28.536 1.303 -42.172 1.00 89.94 177 ILE A N 1
ATOM 1198 C CA . ILE A 1 177 ? 27.238 0.666 -42.379 1.00 89.94 177 ILE A CA 1
ATOM 1199 C C . ILE A 1 177 ? 27.499 -0.542 -43.272 1.00 89.94 177 ILE A C 1
ATOM 1201 O O . ILE A 1 177 ? 27.936 -0.397 -44.414 1.00 89.94 177 ILE A O 1
ATOM 1205 N N . THR A 1 178 ? 27.277 -1.742 -42.745 1.00 86.00 178 THR A N 1
ATOM 1206 C CA . THR A 1 178 ? 27.437 -2.985 -43.501 1.00 86.00 178 THR A CA 1
ATOM 1207 C C . THR A 1 178 ? 26.068 -3.504 -43.903 1.00 86.00 178 THR A C 1
ATOM 1209 O O . THR A 1 178 ? 25.271 -3.879 -43.049 1.00 86.00 178 THR A O 1
ATOM 1212 N N . HIS A 1 179 ? 25.807 -3.555 -45.207 1.00 85.44 179 HIS A N 1
ATOM 1213 C CA . HIS A 1 179 ? 24.642 -4.236 -45.753 1.00 85.44 179 HIS A CA 1
ATOM 1214 C C . HIS A 1 179 ? 25.034 -5.660 -46.156 1.00 85.44 179 HIS A C 1
ATOM 1216 O O . HIS A 1 179 ? 25.806 -5.850 -47.094 1.00 85.44 179 HIS A O 1
ATOM 1222 N N . SER A 1 180 ? 24.528 -6.657 -45.435 1.00 84.69 180 SER A N 1
ATOM 1223 C CA . SER A 1 180 ? 24.763 -8.083 -45.712 1.00 84.69 180 SER A CA 1
ATOM 1224 C C . SER A 1 180 ? 23.614 -8.751 -46.476 1.00 84.69 180 SER A C 1
ATOM 1226 O O . SER A 1 180 ? 23.688 -9.943 -46.771 1.00 84.69 180 SER A O 1
ATOM 1228 N N . GLY A 1 181 ? 22.551 -8.004 -46.793 1.00 81.50 181 GLY A N 1
ATOM 1229 C CA . GLY A 1 181 ? 21.422 -8.502 -47.572 1.00 81.50 181 GLY A CA 1
ATOM 1230 C C . GLY A 1 181 ? 21.786 -8.762 -49.036 1.00 81.50 181 GLY A C 1
ATOM 1231 O O . GLY A 1 181 ? 22.732 -8.190 -49.573 1.00 81.50 181 GLY A O 1
ATOM 1232 N N . ALA A 1 182 ? 21.002 -9.620 -49.694 1.00 84.75 182 ALA A N 1
ATOM 1233 C CA . ALA A 1 182 ? 21.243 -10.043 -51.076 1.00 84.75 182 ALA A CA 1
ATOM 1234 C C . ALA A 1 182 ? 20.998 -8.942 -52.131 1.00 84.75 182 ALA A C 1
ATOM 1236 O O . ALA A 1 182 ? 21.416 -9.090 -53.278 1.00 84.75 182 ALA A O 1
ATOM 1237 N N . THR A 1 183 ? 20.311 -7.858 -51.768 1.00 82.62 183 THR A N 1
ATOM 1238 C CA . THR A 1 183 ? 20.030 -6.705 -52.638 1.00 82.62 183 THR A CA 1
ATOM 1239 C C . THR A 1 183 ? 20.965 -5.535 -52.334 1.00 82.62 183 THR A C 1
ATOM 1241 O O . THR A 1 183 ? 21.663 -5.525 -51.328 1.00 82.62 183 THR A O 1
ATOM 1244 N N . SER A 1 184 ? 21.032 -4.535 -53.209 1.00 78.06 184 SER A N 1
ATOM 1245 C CA . SER A 1 184 ? 21.800 -3.317 -52.926 1.00 78.06 184 SER A CA 1
ATOM 1246 C C . SER A 1 184 ? 21.120 -2.468 -51.848 1.00 78.06 184 SER A C 1
ATOM 1248 O O . SER A 1 184 ? 19.897 -2.501 -51.719 1.00 78.06 184 SER A O 1
ATOM 1250 N N . LEU A 1 185 ? 21.915 -1.687 -51.111 1.00 73.44 185 LEU A N 1
ATOM 1251 C CA . LEU A 1 185 ? 21.413 -0.609 -50.261 1.00 73.44 185 LEU A CA 1
ATOM 1252 C C . LEU A 1 185 ? 20.806 0.460 -51.189 1.00 73.44 185 LEU A C 1
ATOM 1254 O O . LEU A 1 185 ? 21.534 1.020 -52.009 1.00 73.44 185 LEU A O 1
ATOM 1258 N N . SER A 1 186 ? 19.485 0.647 -51.140 1.00 65.69 186 SER A N 1
ATOM 1259 C CA . SER A 1 186 ? 18.750 1.621 -51.966 1.00 65.69 186 SER A CA 1
ATOM 1260 C C . SER A 1 186 ? 18.651 2.981 -51.299 1.00 65.69 186 SER A C 1
ATOM 1262 O O . SER A 1 186 ? 18.347 2.976 -50.085 1.00 65.69 186 SER A O 1
#